Protein AF-0000000083163073 (afdb_homodimer)

InterPro domains:
  IPR000182 GNAT domain [PF00583] (53-154)
  IPR000182 GNAT domain [PS51186] (9-176)
  IPR016181 Acyl-CoA N-acyltransferase [SSF55729] (5-161)
  IPR052777 Acetyltransferase Enzymes [PTHR43305] (10-176)

Nearest PDB structures (foldseek):
  8iym-assembly1_A  TM=6.466E-01  e=4.264E-08  Helicobacter pylori 26695
  8iym-assembly2_B  TM=6.673E-01  e=1.094E-07  Helicobacter pylori 26695
  8iym-assembly3_C  TM=6.638E-01  e=2.477E-07  Helicobacter pylori 26695
  7mx2-assembly1_A  TM=8.399E-01  e=2.433E-05  Homo sapiens
  7rb3-assembly1_A  TM=6.512E-01  e=3.934E-06  Homo sapiens

Solvent-accessible surface area (backbone atoms only — not comparable to full-atom values): 19590 Å² total; per-residue (Å²): 121,82,80,76,78,66,65,72,49,45,77,43,72,54,80,45,74,68,39,50,51,46,49,46,51,52,55,49,50,49,40,34,53,69,44,36,65,70,39,54,67,57,41,56,56,48,58,73,43,61,60,56,64,24,31,77,85,69,21,36,35,37,36,25,23,33,61,89,64,73,43,77,40,31,37,31,31,31,24,66,42,84,62,80,63,64,78,63,62,65,76,78,53,58,63,43,40,27,31,48,44,71,73,43,59,36,79,91,49,56,92,70,55,50,67,58,52,47,52,55,49,51,52,51,49,41,42,73,62,41,29,40,28,42,30,38,71,44,54,69,68,44,50,70,59,50,52,51,42,44,74,73,59,35,38,82,46,74,74,90,67,90,70,91,39,70,66,56,41,30,34,35,31,76,59,113,122,83,81,77,77,66,64,71,48,47,78,43,73,53,81,44,73,68,38,49,51,48,48,46,51,51,54,50,48,49,40,34,53,69,44,34,65,69,40,53,68,58,42,55,55,49,59,74,42,61,59,55,64,23,31,76,85,69,19,37,36,39,34,27,22,33,61,90,64,72,43,77,41,31,36,31,31,30,23,66,42,81,62,79,65,64,78,64,62,64,77,78,54,59,66,40,41,28,31,48,45,71,73,43,60,38,79,92,50,56,93,70,54,51,68,58,52,48,53,53,50,52,52,51,48,41,43,73,62,42,30,41,28,40,29,36,72,45,55,70,66,44,52,71,60,50,53,51,42,44,74,74,59,35,40,82,47,76,75,89,66,91,68,91,40,72,65,57,41,30,34,36,31,74,58,111

Foldseek 3Di:
DPPPCPDPDDDDDQDDPVSVVVVVVVVVLVCLLVVNVVCPVVVVVPVVQPPVQQDPDAKNKDWDDDPVRDHTFWIKMKGFDPQPPVPVPPPVQSQEEIEIDDTDGHPVCPPVCVSLVRVVVRLVSCVVSRYFKYKYKDRPVPVVNVVSCVVVPWDWDDDPDDGPNPPITMTMDGSD/DPPPCPDPDDDDDQDDPVSVVVVVVVVVLVCLLVVNVVCPVVVVVPVVQPPVQQDPDAKNKDWDDDPVRDHTFWIKMKGFDPQPPVPPPPPVQSQGEIEIDDTDGHPVCPPVCVSLVRVVVRLVSNVVSRYFKYKYKDRPVPVVNVVSCVVVPWDWDDDPDDGPNPPITMIMDGSD

Radius of gyration: 23.48 Å; Cα contacts (8 Å, |Δi|>4): 593; chains: 2; bounding box: 51×72×55 Å

Organism: NCBI:txid41062

pLDDT: mean 85.9, std 16.79, range [36.38, 98.75]

Sequence (352 aa):
MPNNNNPPYRITPAQTPEHITAARNLFTSYTQWLGIDLTFQGFAAELQSLPGQYAAPHGELLLAYSADGGIPIGCVAARPLKTTSYAEQEHGEVGGCCEMKRLYVSPAARGTGLGKALVESIIQKARNLGYREIRLDTLPFMTSAITLYKRLGFVEISPYYETPVEGTLFLGLELTMPNNNNPPYRITPAQTPEHITAARNLFTSYTQWLGIDLTFQGFAAELQSLPGQYAAPHGELLLAYSADGGIPIGCVAARPLKTTSYAEQEHGEVGGCCEMKRLYVSPAARGTGLGKALVESIIQKARNLGYREIRLDTLPFMTSAITLYKRLGFVEISPYYETPVEGTLFLGLELT

Structure (mmCIF, N/CA/C/O backbone):
data_AF-0000000083163073-model_v1
#
loop_
_entity.id
_entity.type
_entity.pdbx_description
1 polymer 'Acyl-CoA N-acyltransferase'
#
loop_
_atom_site.group_PDB
_atom_site.id
_atom_site.type_symbol
_atom_site.label_atom_id
_atom_site.label_alt_id
_atom_site.label_comp_id
_atom_site.label_asym_id
_atom_site.label_entity_id
_atom_site.label_seq_id
_atom_site.pdbx_PDB_ins_code
_atom_site.Cartn_x
_atom_site.Cartn_y
_atom_site.Cartn_z
_atom_site.occupancy
_atom_site.B_iso_or_equiv
_atom_site.auth_seq_id
_atom_site.auth_comp_id
_atom_site.auth_asym_id
_atom_site.auth_atom_id
_atom_site.pdbx_PDB_model_num
ATOM 1 N N . MET A 1 1 ? -18.016 -38.125 15.148 1 36.38 1 MET A N 1
ATOM 2 C CA . MET A 1 1 ? -18.547 -37.531 13.93 1 36.38 1 MET A CA 1
ATOM 3 C C . MET A 1 1 ? -17.422 -36.969 13.07 1 36.38 1 MET A C 1
ATOM 5 O O . MET A 1 1 ? -16.453 -36.406 13.594 1 36.38 1 MET A O 1
ATOM 9 N N . PRO A 1 2 ? -17.078 -37.562 12 1 38.28 2 PRO A N 1
ATOM 10 C CA . PRO A 1 2 ? -15.883 -37.031 11.32 1 38.28 2 PRO A CA 1
ATOM 11 C C . PRO A 1 2 ? -15.875 -35.531 11.219 1 38.28 2 PRO A C 1
ATOM 13 O O . PRO A 1 2 ? -16.922 -34.906 11.008 1 38.28 2 PRO A O 1
ATOM 16 N N . ASN A 1 3 ? -15.398 -34.75 12.133 1 38.97 3 ASN A N 1
ATOM 17 C CA . ASN A 1 3 ? -15.289 -33.312 12.094 1 38.97 3 ASN A CA 1
ATOM 18 C C . ASN A 1 3 ? -15.047 -32.812 10.68 1 38.97 3 ASN A C 1
ATOM 20 O O . ASN A 1 3 ? -13.922 -32.844 10.18 1 38.97 3 ASN A O 1
ATOM 24 N N . ASN A 1 4 ? -15.75 -33.094 9.664 1 43.12 4 ASN A N 1
ATOM 25 C CA . ASN A 1 4 ? -15.742 -32.812 8.227 1 43.12 4 ASN A CA 1
ATOM 26 C C . ASN A 1 4 ? -15.461 -31.359 7.922 1 43.12 4 ASN A C 1
ATOM 28 O O . ASN A 1 4 ? -16.391 -30.547 7.816 1 43.12 4 ASN A O 1
ATOM 32 N N . ASN A 1 5 ? -14.625 -30.562 8.633 1 53.12 5 ASN A N 1
ATOM 33 C CA . ASN A 1 5 ? -14.352 -29.125 8.664 1 53.12 5 ASN A CA 1
ATOM 34 C C . ASN A 1 5 ? -14.023 -28.594 7.27 1 53.12 5 ASN A C 1
ATOM 36 O O . ASN A 1 5 ? -12.883 -28.688 6.816 1 53.12 5 ASN A O 1
ATOM 40 N N . ASN A 1 6 ? -14.906 -28.734 6.332 1 64.69 6 ASN A N 1
ATOM 41 C CA . ASN A 1 6 ? -14.734 -28.188 4.988 1 64.69 6 ASN A CA 1
ATOM 42 C C . ASN A 1 6 ? -14.336 -26.719 5.023 1 64.69 6 ASN A C 1
ATOM 44 O O . ASN A 1 6 ? -14.984 -25.922 5.707 1 64.69 6 ASN A O 1
ATOM 48 N N . PRO A 1 7 ? -13.305 -26.484 4.348 1 73.81 7 PRO A N 1
ATOM 49 C CA . PRO A 1 7 ? -12.93 -25.062 4.383 1 73.81 7 PRO A CA 1
ATOM 50 C C . PRO A 1 7 ? -14.016 -24.156 3.807 1 73.81 7 PRO A C 1
ATOM 52 O O . PRO A 1 7 ? -14.773 -24.578 2.926 1 73.81 7 PRO A O 1
ATOM 55 N N . PRO A 1 8 ? -14.281 -23.078 4.383 1 83.88 8 PRO A N 1
ATOM 56 C CA . PRO A 1 8 ? -15.32 -22.141 3.961 1 83.88 8 PRO A CA 1
ATOM 57 C C . PRO A 1 8 ? -15.039 -21.516 2.594 1 83.88 8 PRO A C 1
ATOM 59 O O . PRO A 1 8 ? -15.531 -20.438 2.293 1 83.88 8 PRO A O 1
ATOM 62 N N . TYR A 1 9 ? -14.188 -22.219 1.785 1 93.31 9 TYR A N 1
ATOM 63 C CA . TYR A 1 9 ? -13.891 -21.734 0.441 1 93.31 9 TYR A CA 1
ATOM 64 C C . TYR A 1 9 ? -13.539 -22.891 -0.488 1 93.31 9 TYR A C 1
ATOM 66 O O . TYR A 1 9 ? -13.266 -24 -0.031 1 93.31 9 TYR A O 1
ATOM 74 N N . ARG A 1 10 ? -13.672 -22.703 -1.794 1 94.56 10 ARG A N 1
ATOM 75 C CA . ARG A 1 10 ? -13.234 -23.609 -2.852 1 94.56 10 ARG A CA 1
ATOM 76 C C . ARG A 1 10 ? -12.258 -22.922 -3.791 1 94.56 10 ARG A C 1
ATOM 78 O O . ARG A 1 10 ? -12.5 -21.797 -4.234 1 94.56 10 ARG A O 1
ATOM 85 N N . ILE A 1 11 ? -11.148 -23.609 -4.039 1 96.81 11 ILE A N 1
ATOM 86 C CA . ILE A 1 11 ? -10.148 -23.062 -4.941 1 96.81 11 ILE A CA 1
ATOM 87 C C . ILE A 1 11 ? -10.227 -23.766 -6.293 1 96.81 11 ILE A C 1
ATOM 89 O O . ILE A 1 11 ? -10.258 -25 -6.355 1 96.81 11 ILE A O 1
ATOM 93 N N . THR A 1 12 ? -10.328 -23 -7.324 1 96.38 12 THR A N 1
ATOM 94 C CA . THR A 1 12 ? -10.469 -23.562 -8.664 1 96.38 12 THR A CA 1
ATOM 95 C C . THR A 1 12 ? -9.586 -22.812 -9.656 1 96.38 12 THR A C 1
ATOM 97 O O . THR A 1 12 ? -9.383 -21.609 -9.531 1 96.38 12 THR A O 1
ATOM 100 N N . PRO A 1 13 ? -9.055 -23.484 -10.688 1 97.44 13 PRO A N 1
ATOM 101 C CA . PRO A 1 13 ? -8.367 -22.781 -11.766 1 97.44 13 PRO A CA 1
ATOM 102 C C . PRO A 1 13 ? -9.297 -21.875 -12.562 1 97.44 13 PRO A C 1
ATOM 104 O O . PRO A 1 13 ? -10.461 -22.219 -12.781 1 97.44 13 PRO A O 1
ATOM 107 N N . ALA A 1 14 ? -8.789 -20.734 -12.969 1 97.12 14 ALA A N 1
ATOM 108 C CA . ALA A 1 14 ? -9.562 -19.859 -13.828 1 97.12 14 ALA A CA 1
ATOM 109 C C . ALA A 1 14 ? -9.562 -20.359 -15.273 1 97.12 14 ALA A C 1
ATOM 111 O O . ALA A 1 14 ? -8.555 -20.219 -15.977 1 97.12 14 ALA A O 1
ATOM 112 N N . GLN A 1 15 ? -10.68 -20.844 -15.703 1 94.31 15 GLN A N 1
ATOM 113 C CA . GLN A 1 15 ? -10.664 -21.516 -17 1 94.31 15 GLN A CA 1
ATOM 114 C C . GLN A 1 15 ? -11.805 -21.016 -17.875 1 94.31 15 GLN A C 1
ATOM 116 O O . GLN A 1 15 ? -11.836 -21.297 -19.078 1 94.31 15 GLN A O 1
ATOM 121 N N . THR A 1 16 ? -12.789 -20.375 -17.328 1 94.75 16 THR A N 1
ATOM 122 C CA . THR A 1 16 ? -13.945 -19.891 -18.078 1 94.75 16 THR A CA 1
ATOM 123 C C . THR A 1 16 ? -13.938 -18.375 -18.172 1 94.75 16 THR A C 1
ATOM 125 O O . THR A 1 16 ? -13.258 -17.703 -17.391 1 94.75 16 THR A O 1
ATOM 128 N N . PRO A 1 17 ? -14.688 -17.875 -19.156 1 92.56 17 PRO A N 1
ATOM 129 C CA . PRO A 1 17 ? -14.812 -16.406 -19.219 1 92.56 17 PRO A CA 1
ATOM 130 C C . PRO A 1 17 ? -15.328 -15.812 -17.906 1 92.56 17 PRO A C 1
ATOM 132 O O . PRO A 1 17 ? -14.922 -14.703 -17.531 1 92.56 17 PRO A O 1
ATOM 135 N N . GLU A 1 18 ? -16.188 -16.516 -17.281 1 92.81 18 GLU A N 1
ATOM 136 C CA . GLU A 1 18 ? -16.688 -16.062 -15.992 1 92.81 18 GLU A CA 1
ATOM 137 C C . GLU A 1 18 ? -15.578 -16.016 -14.945 1 92.81 18 GLU A C 1
ATOM 139 O O . GLU A 1 18 ? -15.531 -15.117 -14.109 1 92.81 18 GLU A O 1
ATOM 144 N N . HIS A 1 19 ? -14.711 -17.047 -14.977 1 95.5 19 HIS A N 1
ATOM 145 C CA . HIS A 1 19 ? -13.562 -17.062 -14.086 1 95.5 19 HIS A CA 1
ATOM 146 C C . HIS A 1 19 ? -12.648 -15.875 -14.344 1 95.5 19 HIS A C 1
ATOM 148 O O . HIS A 1 19 ? -12.156 -15.242 -13.398 1 95.5 19 HIS A O 1
ATOM 154 N N . ILE A 1 20 ? -12.477 -15.578 -15.594 1 95.81 20 ILE A N 1
ATOM 155 C CA . ILE A 1 20 ? -11.578 -14.492 -15.969 1 95.81 20 ILE A CA 1
ATOM 156 C C . ILE A 1 20 ? -12.172 -13.156 -15.523 1 95.81 20 ILE A C 1
ATOM 158 O O . ILE A 1 20 ? -11.453 -12.281 -15.039 1 95.81 20 ILE A O 1
ATOM 162 N N . THR A 1 21 ? -13.438 -13.016 -15.625 1 92.75 21 THR A N 1
ATOM 163 C CA . THR A 1 21 ? -14.109 -11.82 -15.133 1 92.75 21 THR A CA 1
ATOM 164 C C . THR A 1 21 ? -13.953 -11.695 -13.617 1 92.75 21 THR A C 1
ATOM 166 O O . THR A 1 21 ? -13.664 -10.617 -13.102 1 92.75 21 THR A O 1
ATOM 169 N N . ALA A 1 22 ? -14.094 -12.773 -12.898 1 94.88 22 ALA A N 1
ATOM 170 C CA . ALA A 1 22 ? -13.898 -12.789 -11.445 1 94.88 22 ALA A CA 1
ATOM 171 C C . ALA A 1 22 ? -12.477 -12.391 -11.078 1 94.88 22 ALA A C 1
ATOM 173 O O . ALA A 1 22 ? -12.266 -11.625 -10.133 1 94.88 22 ALA A O 1
ATOM 174 N N . ALA A 1 23 ? -11.562 -12.906 -11.828 1 96.56 23 ALA A N 1
ATOM 175 C CA . ALA A 1 23 ? -10.164 -12.562 -11.594 1 96.56 23 ALA A CA 1
ATOM 176 C C . ALA A 1 23 ? -9.93 -11.07 -11.797 1 96.56 23 ALA A C 1
ATOM 178 O O . ALA A 1 23 ? -9.266 -10.422 -10.984 1 96.56 23 ALA A O 1
ATOM 179 N N . ARG A 1 24 ? -10.461 -10.539 -12.859 1 92.38 24 ARG A N 1
ATOM 180 C CA . ARG A 1 24 ? -10.336 -9.109 -13.141 1 92.38 24 ARG A CA 1
ATOM 181 C C . ARG A 1 24 ? -10.891 -8.273 -12 1 92.38 24 ARG A C 1
ATOM 183 O O . ARG A 1 24 ? -10.281 -7.281 -11.586 1 92.38 24 ARG A O 1
ATOM 190 N N . ASN A 1 25 ? -11.992 -8.688 -11.484 1 91.12 25 ASN A N 1
ATOM 191 C CA . ASN A 1 25 ? -12.617 -7.98 -10.367 1 91.12 25 ASN A CA 1
ATOM 192 C C . ASN A 1 25 ? -11.766 -8.062 -9.109 1 91.12 25 ASN A C 1
ATOM 194 O O . ASN A 1 25 ? -11.617 -7.07 -8.383 1 91.12 25 ASN A O 1
ATOM 198 N N . LEU A 1 26 ? -11.211 -9.164 -8.828 1 94 26 LEU A N 1
ATOM 199 C CA . LEU A 1 26 ? -10.367 -9.344 -7.652 1 94 26 LEU A CA 1
ATOM 200 C C . LEU A 1 26 ? -9.078 -8.547 -7.785 1 94 26 LEU A C 1
ATOM 202 O O . LEU A 1 26 ? -8.625 -7.926 -6.82 1 94 26 LEU A O 1
ATOM 206 N N . PHE A 1 27 ? -8.5 -8.57 -9.055 1 91.38 27 PHE A N 1
ATOM 207 C CA . PHE A 1 27 ? -7.309 -7.762 -9.297 1 91.38 27 PHE A CA 1
ATOM 208 C C . PHE A 1 27 ? -7.602 -6.285 -9.07 1 91.38 27 PHE A C 1
ATOM 210 O O . PHE A 1 27 ? -6.816 -5.582 -8.438 1 91.38 27 PHE A O 1
ATOM 217 N N . THR A 1 28 ? -8.719 -5.879 -9.531 1 85.62 28 THR A N 1
ATOM 218 C CA . THR A 1 28 ? -9.141 -4.492 -9.367 1 85.62 28 THR A CA 1
ATOM 219 C C . THR A 1 28 ? -9.352 -4.16 -7.895 1 85.62 28 THR A C 1
ATOM 221 O O . THR A 1 28 ? -8.93 -3.102 -7.422 1 85.62 28 THR A O 1
ATOM 224 N N . SER A 1 29 ? -9.977 -5.07 -7.156 1 86.81 29 SER A N 1
ATOM 225 C CA . SER A 1 29 ? -10.18 -4.887 -5.723 1 86.81 29 SER A CA 1
ATOM 226 C C . SER A 1 29 ? -8.859 -4.75 -4.984 1 86.81 29 SER A C 1
ATOM 228 O O . SER A 1 29 ? -8.742 -3.971 -4.035 1 86.81 29 SER A O 1
ATOM 230 N N . TYR A 1 30 ? -7.879 -5.492 -5.398 1 86.5 30 TYR A N 1
ATOM 231 C CA . TYR A 1 30 ? -6.543 -5.426 -4.82 1 86.5 30 TYR A CA 1
ATOM 232 C C . TYR A 1 30 ? -5.961 -4.023 -4.961 1 86.5 30 TYR A C 1
ATOM 234 O O . TYR A 1 30 ? -5.453 -3.455 -3.99 1 86.5 30 TYR A O 1
ATOM 242 N N . THR A 1 31 ? -6.031 -3.475 -6.152 1 81.81 31 THR A N 1
ATOM 243 C CA . THR A 1 31 ? -5.453 -2.158 -6.402 1 81.81 31 THR A CA 1
ATOM 244 C C . THR A 1 31 ? -6.219 -1.08 -5.641 1 81.81 31 THR A C 1
ATOM 246 O O . THR A 1 31 ? -5.629 -0.103 -5.176 1 81.81 31 THR A O 1
ATOM 249 N N . GLN A 1 32 ? -7.512 -1.26 -5.539 1 79.44 32 GLN A N 1
ATOM 250 C CA . GLN A 1 32 ? -8.312 -0.334 -4.742 1 79.44 32 GLN A CA 1
ATOM 251 C C . GLN A 1 32 ? -7.922 -0.396 -3.27 1 79.44 32 GLN A C 1
ATOM 253 O O . GLN A 1 32 ? -7.82 0.637 -2.605 1 79.44 32 GLN A O 1
ATOM 258 N N . TRP A 1 33 ? -7.758 -1.568 -2.85 1 80.12 33 TRP A N 1
ATOM 259 C CA . TRP A 1 33 ? -7.332 -1.777 -1.469 1 80.12 33 TRP A CA 1
ATOM 260 C C . TRP A 1 33 ? -5.988 -1.108 -1.206 1 80.12 33 TRP A C 1
ATOM 262 O O . TRP A 1 33 ? -5.77 -0.537 -0.134 1 80.12 33 TRP A O 1
ATOM 272 N N . LEU A 1 34 ? -5.172 -1.105 -2.18 1 78 34 LEU A N 1
ATOM 273 C CA . LEU A 1 34 ? -3.871 -0.454 -2.086 1 78 34 LEU A CA 1
ATOM 274 C C . LEU A 1 34 ? -4.008 1.059 -2.227 1 78 34 LEU A C 1
ATOM 276 O O . LEU A 1 34 ? -3.053 1.799 -1.983 1 78 34 LEU A O 1
ATOM 280 N N . GLY A 1 35 ? -5.219 1.48 -2.594 1 73 35 GLY A N 1
ATOM 281 C CA . GLY A 1 35 ? -5.449 2.906 -2.762 1 73 35 GLY A CA 1
ATOM 282 C C . GLY A 1 35 ? -4.879 3.453 -4.059 1 73 35 GLY A C 1
ATOM 283 O O . GLY A 1 35 ? -4.719 4.664 -4.211 1 73 35 GLY A O 1
ATOM 284 N N . ILE A 1 36 ? -4.43 2.633 -5 1 66.81 36 ILE A N 1
ATOM 285 C CA . ILE A 1 36 ? -3.711 3.012 -6.211 1 66.81 36 ILE A CA 1
ATOM 286 C C . ILE A 1 36 ? -4.602 3.895 -7.086 1 66.81 36 ILE A C 1
ATOM 288 O O . ILE A 1 36 ? -4.152 4.922 -7.602 1 66.81 36 ILE A O 1
ATOM 292 N N . ASP A 1 37 ? -5.82 3.529 -7.48 1 59.75 37 ASP A N 1
ATOM 293 C CA . ASP A 1 37 ? -6.676 4.281 -8.391 1 59.75 37 ASP A CA 1
ATOM 294 C C . ASP A 1 37 ? -6.867 5.715 -7.91 1 59.75 37 ASP A C 1
ATOM 296 O O . ASP A 1 37 ? -6.707 6.664 -8.68 1 59.75 37 ASP A O 1
ATOM 300 N N . LEU A 1 38 ? -7.395 5.824 -6.828 1 54.97 38 LEU A N 1
ATOM 301 C CA . LEU A 1 38 ? -7.676 7.137 -6.254 1 54.97 38 LEU A CA 1
ATOM 302 C C . LEU A 1 38 ? -6.426 8.008 -6.266 1 54.97 38 LEU A C 1
ATOM 304 O O . LEU A 1 38 ? -6.504 9.211 -6.555 1 54.97 38 LEU A O 1
ATOM 308 N N . THR A 1 39 ? -5.367 7.32 -6.184 1 55.75 39 THR A N 1
ATOM 309 C CA . THR A 1 39 ? -4.16 8.109 -5.973 1 55.75 39 THR A CA 1
ATOM 310 C C . THR A 1 39 ? -3.639 8.664 -7.293 1 55.75 39 THR A C 1
ATOM 312 O O . THR A 1 39 ? -3.137 9.789 -7.348 1 55.75 39 THR A O 1
ATOM 315 N N . PHE A 1 40 ? -3.893 7.988 -8.383 1 60.19 40 PHE A N 1
ATOM 316 C CA . PHE A 1 40 ? -3.207 8.391 -9.609 1 60.19 40 PHE A CA 1
ATO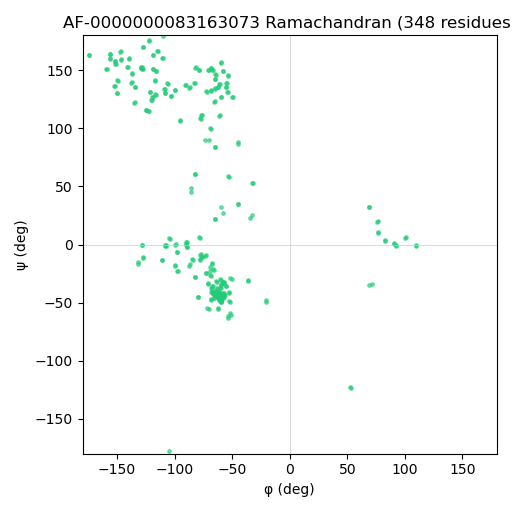M 317 C C . PHE A 1 40 ? -3.729 9.734 -10.102 1 60.19 40 PHE A C 1
ATOM 319 O O . PHE A 1 40 ? -2.951 10.664 -10.336 1 60.19 40 PHE A O 1
ATOM 326 N N . GLN A 1 41 ? -5.047 9.898 -10.336 1 59.25 41 GLN A N 1
ATOM 327 C CA . GLN A 1 41 ? -5.551 11.164 -10.859 1 59.25 41 GLN A CA 1
ATOM 328 C C . GLN A 1 41 ? -5.414 12.273 -9.82 1 59.25 41 GLN A C 1
ATOM 330 O O . GLN A 1 41 ? -4.922 13.359 -10.125 1 59.25 41 GLN A O 1
ATOM 335 N N . GLY A 1 42 ? -5.797 12.07 -8.648 1 73.38 42 GLY A N 1
ATOM 336 C CA . GLY A 1 42 ? -5.75 13.078 -7.598 1 73.38 42 GLY A CA 1
ATOM 337 C C . GLY A 1 42 ? -4.336 13.422 -7.168 1 73.38 42 GLY A C 1
ATOM 338 O O . GLY A 1 42 ? -4.02 14.594 -6.941 1 73.38 42 GLY A O 1
ATOM 339 N N . PHE A 1 43 ? -3.545 12.516 -7.352 1 78.94 43 PHE A N 1
ATOM 340 C CA . PHE A 1 43 ? -2.184 12.695 -6.867 1 78.94 43 PHE A CA 1
ATOM 341 C C . PHE A 1 43 ? -1.375 13.555 -7.828 1 78.94 43 PHE A C 1
ATOM 343 O O . PHE A 1 43 ? -0.628 14.438 -7.402 1 78.94 43 PHE A O 1
ATOM 350 N N . ALA A 1 44 ? -1.485 13.273 -9.125 1 76.94 44 ALA A N 1
ATOM 351 C CA . ALA A 1 44 ? -0.759 14.07 -10.117 1 76.94 44 ALA A CA 1
ATOM 352 C C . ALA A 1 44 ? -1.138 15.539 -10.023 1 76.94 44 ALA A C 1
ATOM 354 O O . ALA A 1 44 ? -0.27 16.422 -10.078 1 76.94 44 ALA A O 1
ATOM 355 N N . ALA A 1 45 ? -2.408 15.773 -9.898 1 83.5 45 ALA A N 1
ATOM 356 C CA . ALA A 1 45 ? -2.879 17.156 -9.766 1 83.5 45 ALA A CA 1
ATOM 357 C C . ALA A 1 45 ? -2.342 17.797 -8.484 1 83.5 45 ALA A C 1
ATOM 359 O O . ALA A 1 45 ? -1.976 18.969 -8.484 1 83.5 45 ALA A O 1
ATOM 360 N N . GLU A 1 46 ? -2.322 17.062 -7.422 1 87.81 46 GLU A N 1
ATOM 361 C CA . GLU A 1 46 ? -1.801 17.547 -6.152 1 87.81 46 GLU A CA 1
ATOM 362 C C . GLU A 1 46 ? -0.331 17.938 -6.273 1 87.81 46 GLU A C 1
ATOM 364 O O . GLU A 1 46 ? 0.07 19.016 -5.824 1 87.81 46 GLU A O 1
ATOM 369 N N . LEU A 1 47 ? 0.46 17.141 -6.93 1 88 47 LEU A N 1
ATOM 370 C CA . LEU A 1 47 ? 1.886 17.422 -7.082 1 88 47 LEU A CA 1
ATOM 371 C C . LEU A 1 47 ? 2.117 18.703 -7.859 1 88 47 LEU A C 1
ATOM 373 O O . LEU A 1 47 ? 3.006 19.484 -7.52 1 88 47 LEU A O 1
ATOM 377 N N . GLN A 1 48 ? 1.303 18.891 -8.812 1 86.31 48 GLN A N 1
ATOM 378 C CA . GLN A 1 48 ? 1.473 20.047 -9.688 1 86.31 48 GLN A CA 1
ATOM 379 C C . GLN A 1 48 ? 1.077 21.328 -8.977 1 86.31 48 GLN A C 1
ATOM 381 O O . GLN A 1 48 ? 1.562 22.406 -9.32 1 86.31 48 GLN A O 1
ATOM 386 N N . SER A 1 49 ? 0.246 21.188 -8 1 91.5 49 SER A N 1
ATOM 387 C CA . SER A 1 49 ? -0.324 22.391 -7.387 1 91.5 49 SER A CA 1
ATOM 388 C C . SER A 1 49 ? 0.319 22.672 -6.035 1 91.5 49 SER A C 1
ATOM 390 O O . SER A 1 49 ? -0.084 23.609 -5.34 1 91.5 49 SER A O 1
ATOM 392 N N . LEU A 1 50 ? 1.291 21.953 -5.648 1 94.25 50 LEU A N 1
ATOM 393 C CA . LEU A 1 50 ? 1.917 22.188 -4.348 1 94.25 50 LEU A CA 1
ATOM 394 C C . LEU A 1 50 ? 2.385 23.625 -4.211 1 94.25 50 LEU A C 1
ATOM 396 O O . LEU A 1 50 ? 2.926 24.203 -5.156 1 94.25 50 LEU A O 1
ATOM 400 N N . PRO A 1 51 ? 2.188 24.25 -3.035 1 94.5 51 PRO A N 1
ATOM 401 C CA . PRO A 1 51 ? 1.717 23.594 -1.812 1 94.5 51 PRO A CA 1
ATOM 402 C C . PRO A 1 51 ? 0.195 23.5 -1.744 1 94.5 51 PRO A C 1
ATOM 404 O O . PRO A 1 51 ? -0.343 22.797 -0.88 1 94.5 51 PRO A O 1
ATOM 407 N N . GLY A 1 52 ? -0.453 24.297 -2.711 1 93.38 52 GLY A N 1
ATOM 408 C CA . GLY A 1 52 ? -1.899 24.188 -2.811 1 93.38 52 GLY A CA 1
ATOM 409 C C . GLY A 1 52 ? -2.605 24.375 -1.48 1 93.38 52 GLY A C 1
ATOM 410 O O . GLY A 1 52 ? -2.377 25.375 -0.783 1 93.38 52 GLY A O 1
ATOM 411 N N . GLN A 1 53 ? -3.404 23.344 -1.088 1 92.38 53 GLN A N 1
ATOM 412 C CA . GLN A 1 53 ? -4.207 23.438 0.127 1 92.38 53 GLN A CA 1
ATOM 413 C C . GLN A 1 53 ? -3.334 23.328 1.373 1 92.38 53 GLN A C 1
ATOM 415 O O . GLN A 1 53 ? -3.799 23.562 2.488 1 92.38 53 GLN A O 1
ATOM 420 N N . TYR A 1 54 ? -2.111 22.984 1.147 1 96.5 54 TYR A N 1
ATOM 421 C CA . TYR A 1 54 ? -1.215 22.844 2.289 1 96.5 54 TYR A CA 1
ATOM 422 C C . TYR A 1 54 ? -0.523 24.156 2.607 1 96.5 54 TYR A C 1
ATOM 424 O O . TYR A 1 54 ? 0.301 24.234 3.523 1 96.5 54 TYR A O 1
ATOM 432 N N . ALA A 1 55 ? -0.839 25.125 1.91 1 93.94 55 ALA A N 1
ATOM 433 C CA . ALA A 1 55 ? -0.18 26.422 2.053 1 93.94 55 ALA A CA 1
ATOM 434 C C . ALA A 1 55 ? -0.784 27.219 3.205 1 93.94 55 ALA A C 1
ATOM 436 O O . ALA A 1 55 ? -1.957 27.047 3.543 1 93.94 55 ALA A O 1
ATOM 437 N N . ALA A 1 56 ? 0.054 28.094 3.799 1 91.25 56 ALA A N 1
ATOM 438 C CA . ALA A 1 56 ? -0.451 29.125 4.711 1 91.25 56 ALA A CA 1
ATOM 439 C C . ALA A 1 56 ? -1.47 30.016 4.016 1 91.25 56 ALA A C 1
ATOM 441 O O . ALA A 1 56 ? -1.407 30.219 2.799 1 91.25 56 ALA A O 1
ATOM 442 N N . PRO A 1 57 ? -2.396 30.5 4.824 1 93.38 57 PRO A N 1
ATOM 443 C CA . PRO A 1 57 ? -2.492 30.516 6.285 1 93.38 57 PRO A CA 1
ATOM 444 C C . PRO A 1 57 ? -3.381 29.406 6.836 1 93.38 57 PRO A C 1
ATOM 446 O O . PRO A 1 57 ? -3.555 29.297 8.055 1 93.38 57 PRO A O 1
ATOM 449 N N . HIS A 1 58 ? -3.92 28.594 6.012 1 93.12 58 HIS A N 1
ATOM 450 C CA . HIS A 1 58 ? -4.898 27.641 6.52 1 93.12 58 HIS A CA 1
ATOM 451 C C . HIS A 1 58 ? -4.359 26.203 6.469 1 93.12 58 HIS A C 1
ATOM 453 O O . HIS A 1 58 ? -4.957 25.297 7.035 1 93.12 58 HIS A O 1
ATOM 459 N N . GLY A 1 59 ? -3.279 26.062 5.746 1 96.25 59 GLY A N 1
ATOM 460 C CA . GLY A 1 59 ? -2.615 24.781 5.664 1 96.25 59 GLY A CA 1
ATOM 461 C C . GLY A 1 59 ? -1.165 24.812 6.113 1 96.25 59 GLY A C 1
ATOM 462 O O . GLY A 1 59 ? -0.666 25.875 6.512 1 96.25 59 GLY A O 1
ATOM 463 N N . GLU A 1 60 ? -0.582 23.672 6.141 1 97.75 60 GLU A N 1
ATOM 464 C CA . GLU A 1 60 ? 0.824 23.547 6.512 1 97.75 60 GLU A CA 1
ATOM 465 C C . GLU A 1 60 ? 1.465 22.328 5.855 1 97.75 60 GLU A C 1
ATOM 467 O O . GLU A 1 60 ? 0.836 21.281 5.746 1 97.75 60 GLU A O 1
ATOM 472 N N . LEU A 1 61 ? 2.621 22.562 5.375 1 98.62 61 LEU A N 1
ATOM 473 C CA . LEU A 1 61 ? 3.477 21.5 4.871 1 98.62 61 LEU A CA 1
ATOM 474 C C . LEU A 1 61 ? 4.836 21.516 5.562 1 98.62 61 LEU A C 1
ATOM 476 O O . LEU A 1 61 ? 5.578 22.5 5.453 1 98.62 61 LEU A O 1
ATOM 480 N N . LEU A 1 62 ? 5.117 20.422 6.305 1 98.69 62 LEU A N 1
ATOM 481 C CA . LEU A 1 62 ? 6.375 20.328 7.035 1 98.69 62 LEU A CA 1
ATOM 482 C C . LEU A 1 62 ? 7.316 19.328 6.359 1 98.69 62 LEU A C 1
ATOM 484 O O . LEU A 1 62 ? 6.883 18.281 5.895 1 98.69 62 LEU A O 1
ATOM 488 N N . LEU A 1 63 ? 8.531 19.719 6.32 1 98.31 63 LEU A N 1
ATOM 489 C CA . LEU A 1 63 ? 9.602 18.875 5.793 1 98.31 63 LEU A CA 1
ATOM 490 C C . LEU A 1 63 ? 10.617 18.547 6.883 1 98.31 63 LEU A C 1
ATOM 492 O O . LEU A 1 63 ? 10.922 19.375 7.734 1 98.31 63 LEU A O 1
ATOM 496 N N . ALA A 1 64 ? 11.086 17.359 6.863 1 97.94 64 ALA A N 1
ATOM 497 C CA . ALA A 1 64 ? 12.211 16.969 7.715 1 97.94 64 ALA A CA 1
ATOM 498 C C . ALA A 1 64 ? 13.477 16.75 6.887 1 97.94 64 ALA A C 1
ATOM 500 O O . ALA A 1 64 ? 13.438 16.109 5.836 1 97.94 64 ALA A O 1
ATOM 501 N N . TYR A 1 65 ? 14.523 17.297 7.363 1 96.38 65 TYR A N 1
ATOM 502 C CA . TYR A 1 65 ? 15.828 17.125 6.746 1 96.38 65 TYR A CA 1
ATOM 503 C C . TYR A 1 65 ? 16.781 16.391 7.688 1 96.38 65 TYR A C 1
ATOM 505 O O . TYR A 1 65 ? 16.688 16.516 8.906 1 96.38 65 TYR A O 1
ATOM 513 N N . SER A 1 66 ? 17.703 15.633 7.039 1 93 66 SER A N 1
ATOM 514 C CA . SER A 1 66 ? 18.75 14.992 7.832 1 93 66 SER A CA 1
ATOM 515 C C . SER A 1 66 ? 19.578 16.031 8.594 1 93 66 SER A C 1
ATOM 517 O O . SER A 1 66 ? 19.578 17.219 8.242 1 93 66 SER A O 1
ATOM 519 N N . ALA A 1 67 ? 20.203 15.594 9.672 1 85.31 67 ALA A N 1
ATOM 520 C CA . ALA A 1 67 ? 20.906 16.484 10.578 1 85.31 67 ALA A CA 1
ATOM 521 C C . ALA A 1 67 ? 22 17.266 9.836 1 85.31 67 ALA A C 1
ATOM 523 O O . ALA A 1 67 ? 22.266 18.422 10.156 1 85.31 67 ALA A O 1
ATOM 524 N N . ASP A 1 68 ? 22.531 16.578 8.852 1 81 68 ASP A N 1
ATOM 525 C CA . ASP A 1 68 ? 23.562 17.297 8.109 1 81 68 ASP A CA 1
ATOM 526 C C . ASP A 1 68 ? 22.953 18.281 7.121 1 81 68 ASP A C 1
ATOM 528 O O . ASP A 1 68 ? 23.672 19 6.434 1 81 68 ASP A O 1
ATOM 532 N N . GLY A 1 69 ? 21.641 18.484 7.125 1 70.38 69 GLY A N 1
ATOM 533 C CA . GLY A 1 69 ? 20.828 19.547 6.539 1 70.38 69 GLY A CA 1
ATOM 534 C C . GLY A 1 69 ? 20.672 19.406 5.035 1 70.38 69 GLY A C 1
ATOM 535 O O . GLY A 1 69 ? 20.078 20.281 4.391 1 70.38 69 GLY A O 1
ATOM 536 N N . GLY A 1 70 ? 20.859 18.375 4.484 1 80.56 70 GLY A N 1
ATOM 537 C CA . GLY A 1 70 ? 20.859 18.469 3.031 1 80.56 70 GLY A CA 1
ATOM 538 C C . GLY A 1 70 ? 19.922 17.484 2.373 1 80.56 70 GLY A C 1
ATOM 539 O O . GLY A 1 70 ? 19.516 17.672 1.224 1 80.56 70 GLY A O 1
ATOM 540 N N . ILE A 1 71 ? 19.469 16.641 3.074 1 90.38 71 ILE A N 1
ATOM 541 C CA . ILE A 1 71 ? 18.688 15.617 2.391 1 90.38 71 ILE A CA 1
ATOM 542 C C . ILE A 1 71 ? 17.281 15.555 2.984 1 90.38 71 ILE A C 1
ATOM 544 O O . ILE A 1 71 ? 17.109 15.328 4.184 1 90.38 71 ILE A O 1
ATOM 548 N N . PRO A 1 72 ? 16.219 15.898 2.182 1 96.06 72 PRO A N 1
ATOM 549 C CA . PRO A 1 72 ? 14.859 15.695 2.68 1 96.06 72 PRO A CA 1
ATOM 550 C C . PRO A 1 72 ? 14.562 14.227 3.01 1 96.06 72 PRO A C 1
ATOM 552 O O . PRO A 1 72 ? 14.797 13.352 2.178 1 96.06 72 PRO A O 1
ATOM 555 N N . ILE A 1 73 ? 14.078 13.977 4.25 1 96.5 73 ILE A N 1
ATOM 556 C CA . ILE A 1 73 ? 13.938 12.586 4.664 1 96.5 73 ILE A CA 1
ATOM 557 C C . ILE A 1 73 ? 12.523 12.336 5.18 1 96.5 73 ILE A C 1
ATOM 559 O O . ILE A 1 73 ? 12.188 11.219 5.57 1 96.5 73 ILE A O 1
ATOM 563 N N . GLY A 1 74 ? 11.672 13.336 5.195 1 97.88 74 GLY A N 1
ATOM 564 C CA . GLY A 1 74 ? 10.305 13.125 5.641 1 97.88 74 GLY A CA 1
ATOM 565 C C . GLY A 1 74 ? 9.422 14.344 5.465 1 97.88 74 GLY A C 1
ATOM 566 O O . GLY A 1 74 ? 9.922 15.438 5.184 1 97.88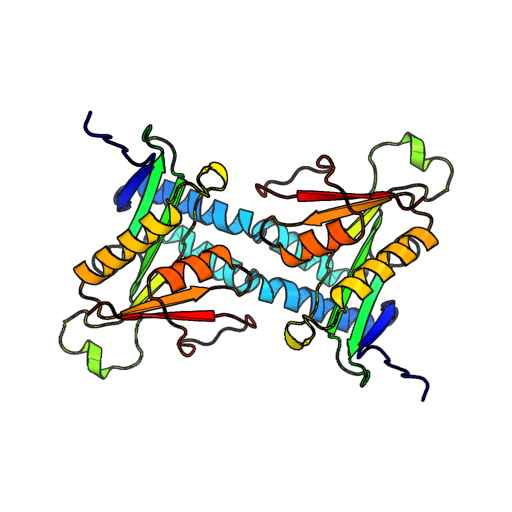 74 GLY A O 1
ATOM 567 N N . CYS A 1 75 ? 8.117 14.117 5.527 1 98.62 75 CYS A N 1
ATOM 568 C CA . CYS A 1 75 ? 7.156 15.211 5.391 1 98.62 75 CYS A CA 1
ATOM 569 C C . CYS A 1 75 ? 5.832 14.859 6.055 1 98.62 75 CYS A C 1
ATOM 571 O O . CYS A 1 75 ? 5.598 13.703 6.414 1 98.62 75 CYS A O 1
ATOM 573 N N . VAL A 1 76 ? 5.051 15.797 6.285 1 98.69 76 VAL A N 1
ATOM 574 C CA . VAL A 1 76 ? 3.656 15.719 6.707 1 98.69 76 VAL A CA 1
ATOM 575 C C . VAL A 1 76 ? 2.938 17.016 6.379 1 98.69 76 VAL A C 1
ATOM 577 O O . VAL A 1 76 ? 3.568 18.078 6.289 1 98.69 76 VAL A O 1
ATOM 580 N N . ALA A 1 77 ? 1.647 16.922 6.137 1 98.25 77 ALA A N 1
ATOM 581 C CA . ALA A 1 77 ? 0.912 18.125 5.762 1 98.25 77 ALA A CA 1
ATOM 582 C C . ALA A 1 77 ? -0.455 18.172 6.438 1 98.25 77 ALA A C 1
ATOM 584 O O . ALA A 1 77 ? -0.926 17.156 6.961 1 98.25 77 ALA A O 1
ATOM 585 N N . ALA A 1 78 ? -1.023 19.312 6.516 1 97.69 78 ALA A N 1
ATOM 586 C CA . ALA A 1 78 ? -2.393 19.547 6.969 1 97.69 78 ALA A CA 1
ATOM 587 C C . ALA A 1 78 ? -3.119 20.516 6.039 1 97.69 78 ALA A C 1
ATOM 589 O O . ALA A 1 78 ? -2.535 21.484 5.57 1 97.69 78 ALA A O 1
ATOM 590 N N . ARG A 1 79 ? -4.34 20.172 5.727 1 96.12 79 ARG A N 1
ATOM 591 C CA . ARG A 1 79 ? -5.191 21.031 4.918 1 96.12 79 ARG A CA 1
ATOM 592 C C . ARG A 1 79 ? -6.547 21.234 5.582 1 96.12 79 ARG A C 1
ATOM 594 O O . ARG A 1 79 ? -6.984 20.422 6.387 1 96.12 79 ARG A O 1
ATOM 601 N N . PRO A 1 80 ? -7.203 22.391 5.312 1 94.62 80 PRO A N 1
ATOM 602 C CA . PRO A 1 80 ? -8.539 22.594 5.875 1 94.62 80 PRO A CA 1
ATOM 603 C C . PRO A 1 80 ? -9.555 21.562 5.375 1 94.62 80 PRO A C 1
ATOM 605 O O . PRO A 1 80 ? -9.5 21.156 4.211 1 94.62 80 PRO A O 1
ATOM 608 N N . LEU A 1 81 ? -10.32 21.078 6.293 1 90.88 81 LEU A N 1
ATOM 609 C CA . LEU A 1 81 ? -11.453 20.234 5.93 1 90.88 81 LEU A CA 1
ATOM 610 C C . LEU A 1 81 ? -12.734 21.047 5.832 1 90.88 81 LEU A C 1
ATOM 612 O O . LEU A 1 81 ? -13.078 21.781 6.762 1 90.88 81 LEU A O 1
ATOM 616 N N . LYS A 1 82 ? -13.203 21.281 4.59 1 71.44 82 LYS A N 1
ATOM 617 C CA . LY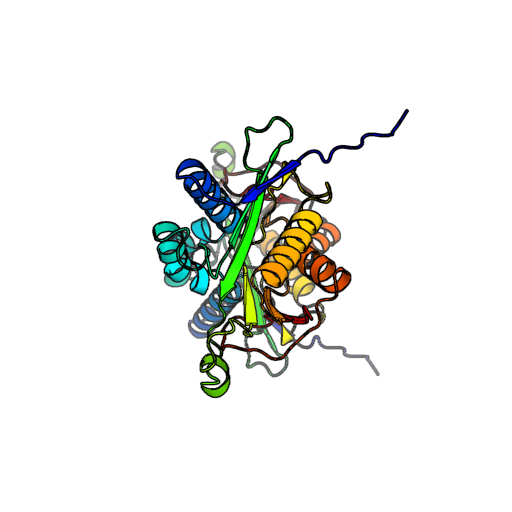S A 1 82 ? -14.438 22.062 4.418 1 71.44 82 LYS A CA 1
ATOM 618 C C . LYS A 1 82 ? -15.633 21.312 5.012 1 71.44 82 LYS A C 1
ATOM 620 O O . LYS A 1 82 ? -15.828 20.125 4.746 1 71.44 82 LYS A O 1
ATOM 625 N N . THR A 1 83 ? -15.812 21.453 6.258 1 56.69 83 THR A N 1
ATOM 626 C CA . THR A 1 83 ? -17 20.844 6.844 1 56.69 83 THR A CA 1
ATOM 627 C C . THR A 1 83 ? -18.266 21.422 6.223 1 56.69 83 THR A C 1
ATOM 629 O O . THR A 1 83 ? -18.281 22.578 5.805 1 56.69 83 THR A O 1
ATOM 632 N N . THR A 1 84 ? -19 20.578 5.441 1 45.81 84 THR A N 1
ATOM 633 C CA . THR A 1 84 ? -20.312 20.984 4.945 1 45.81 84 THR A CA 1
ATOM 634 C C . THR A 1 84 ? -21.047 21.828 5.98 1 45.81 84 THR A C 1
ATOM 636 O O . THR A 1 84 ? -22.125 22.344 5.715 1 45.81 84 THR A O 1
ATOM 639 N N . SER A 1 85 ? -20.844 21.625 7.191 1 41.5 85 SER A N 1
ATOM 640 C CA . SER A 1 85 ? -21.844 22.328 7.992 1 41.5 85 SER A CA 1
ATOM 641 C C . SER A 1 85 ? -21.578 23.828 7.996 1 41.5 85 SER A C 1
ATOM 643 O O . SER A 1 85 ? -20.484 24.281 8.352 1 41.5 85 SER A O 1
ATOM 645 N N . TYR A 1 86 ? -22.156 24.547 7.039 1 38.22 86 TYR A N 1
ATOM 646 C CA . TYR A 1 86 ? -22.344 25.984 6.809 1 38.22 86 TYR A CA 1
ATOM 647 C C . TYR A 1 86 ? -22.203 26.766 8.109 1 38.22 86 TYR A C 1
ATOM 649 O O . TYR A 1 86 ? -21.75 27.906 8.102 1 38.22 86 TYR A O 1
ATOM 657 N N . ALA A 1 87 ? -22.922 26.281 9.125 1 40.16 87 ALA A N 1
ATOM 658 C CA . ALA A 1 87 ? -23.156 27.156 10.266 1 40.16 87 ALA A CA 1
ATOM 659 C C . ALA A 1 87 ? -21.844 27.641 10.875 1 40.16 87 ALA A C 1
ATOM 661 O O . ALA A 1 87 ? -21.781 28.75 11.398 1 40.16 87 ALA A O 1
ATOM 662 N N . GLU A 1 88 ? -20.828 26.781 10.805 1 42.31 88 GLU A N 1
ATOM 663 C CA . GLU A 1 88 ? -19.672 27.141 11.609 1 42.31 88 GLU A CA 1
ATOM 664 C C . GLU A 1 88 ? -18.719 28.062 10.836 1 42.31 88 GLU A C 1
ATOM 666 O O . GLU A 1 88 ? -17.75 28.578 11.398 1 42.31 88 GLU A O 1
ATOM 671 N N . GLN A 1 89 ? -18.828 28.109 9.531 1 42.59 89 GLN A N 1
ATOM 672 C CA . GLN A 1 89 ? -17.938 29 8.797 1 42.59 89 GLN A CA 1
ATOM 673 C C . GLN A 1 89 ? -18.266 30.469 9.062 1 42.59 89 GLN A C 1
ATOM 675 O O . GLN A 1 89 ? -17.562 31.375 8.602 1 42.59 89 GLN A O 1
ATOM 680 N N . GLU A 1 90 ? -19.422 30.672 9.445 1 39.88 90 GLU A N 1
ATOM 681 C CA . GLU A 1 90 ? -19.812 32.094 9.422 1 39.88 90 GLU A CA 1
ATOM 682 C C . GLU A 1 90 ? -18.797 32.938 10.164 1 39.88 90 GLU A C 1
ATOM 684 O O . GLU A 1 90 ? -18.766 34.156 9.984 1 39.88 90 GLU A O 1
ATOM 689 N N . HIS A 1 91 ? -18.547 32.656 11.5 1 39.88 91 HIS A N 1
ATOM 690 C CA . HIS A 1 91 ? -18 33.781 12.258 1 39.88 91 HIS A CA 1
ATOM 691 C C . HIS A 1 91 ? -16.484 33.844 12.117 1 39.88 91 HIS A C 1
ATOM 693 O O . HIS A 1 91 ? -15.781 34.281 13.039 1 39.88 91 HIS A O 1
ATOM 699 N N . GLY A 1 92 ? -15.758 33.719 10.969 1 42.47 92 GLY A N 1
ATOM 700 C CA . GLY A 1 92 ? -14.367 34.062 10.711 1 42.47 92 GLY A CA 1
ATOM 701 C C . GLY A 1 92 ? -13.391 33.125 11.391 1 42.47 92 GLY A C 1
ATOM 702 O O . GLY A 1 92 ? -12.172 33.312 11.297 1 42.47 92 GLY A O 1
ATOM 703 N N . GLU A 1 93 ? -13.625 32.562 12.578 1 46.38 93 GLU A N 1
ATOM 704 C CA . GLU A 1 93 ? -12.711 31.734 13.352 1 46.38 93 GLU A CA 1
ATOM 705 C C . GLU A 1 93 ? -12.484 30.391 12.672 1 46.38 93 GLU A C 1
ATOM 707 O O . GLU A 1 93 ? -13.422 29.766 12.172 1 46.38 93 GLU A O 1
ATOM 712 N N . VAL A 1 94 ? -11.43 30.188 11.984 1 51.16 94 VAL A N 1
ATOM 713 C CA . VAL A 1 94 ? -11.016 28.891 11.469 1 51.16 94 VAL A CA 1
ATOM 714 C C . VAL A 1 94 ? -11.414 27.797 12.453 1 51.16 94 VAL A C 1
ATOM 716 O O . VAL A 1 94 ? -10.68 27.516 13.398 1 51.16 94 VAL A O 1
ATOM 719 N N . GLY A 1 95 ? -12.391 27.984 13.32 1 59.41 95 GLY A N 1
ATOM 720 C CA . GLY A 1 95 ? -12.734 27.047 14.375 1 59.41 95 GLY A CA 1
ATOM 721 C C . GLY A 1 95 ? -13.078 25.672 13.859 1 59.41 95 GLY A C 1
ATOM 722 O O . GLY A 1 95 ? -13.867 24.953 14.469 1 59.41 95 GLY A O 1
ATOM 723 N N . GLY A 1 96 ? -12.453 25.312 12.609 1 83.19 96 GLY A N 1
ATOM 724 C CA . GLY A 1 96 ? -12.891 24.141 11.859 1 83.19 96 GLY A CA 1
ATOM 725 C C . GLY A 1 96 ? -11.938 22.969 11.961 1 83.19 96 GLY A C 1
ATOM 726 O O . GLY A 1 96 ? -11.117 22.906 12.883 1 83.19 96 GLY A O 1
ATOM 727 N N . CYS A 1 97 ? -12.195 22.016 11.359 1 92.75 97 CYS A N 1
ATOM 728 C CA . CYS A 1 97 ? -11.445 20.766 11.289 1 92.75 97 CYS A CA 1
ATOM 729 C C . CYS A 1 97 ? -10.453 20.781 10.141 1 92.75 97 CYS A C 1
ATOM 731 O O . CYS A 1 97 ? -10.688 21.438 9.117 1 92.75 97 CYS A O 1
ATOM 733 N N . CYS A 1 98 ? -9.297 20.297 10.422 1 96.25 98 CYS A N 1
ATOM 734 C CA . CYS A 1 98 ? -8.336 20.094 9.344 1 96.25 98 CYS A CA 1
ATOM 735 C C . CYS A 1 98 ? -8.023 18.609 9.156 1 96.25 98 CYS A C 1
ATOM 737 O O . CYS A 1 98 ? -8.453 17.781 9.961 1 96.25 98 CYS A O 1
ATOM 739 N N . GLU A 1 99 ? -7.41 18.359 8.047 1 97.19 99 GLU A N 1
ATOM 740 C CA . GLU A 1 99 ? -7.027 16.984 7.711 1 97.19 99 GLU A CA 1
ATOM 741 C C . GLU A 1 99 ? -5.516 16.859 7.562 1 97.19 99 GLU A C 1
ATOM 743 O O . GLU A 1 99 ? -4.883 17.641 6.855 1 97.19 99 GLU A O 1
ATOM 748 N N . MET A 1 100 ? -4.992 15.898 8.305 1 97.88 100 MET A N 1
ATOM 749 C CA . MET A 1 100 ? -3.586 15.547 8.141 1 97.88 100 MET A CA 1
ATOM 750 C C . MET A 1 100 ? -3.396 14.602 6.961 1 97.88 100 MET A C 1
ATOM 752 O O . MET A 1 100 ? -4.191 13.672 6.773 1 97.88 100 MET A O 1
ATOM 756 N N . LYS A 1 101 ? -2.334 14.828 6.172 1 95.12 101 LYS A N 1
ATOM 757 C CA . LYS A 1 101 ? -2.041 14.031 4.984 1 95.12 101 LYS A CA 1
ATOM 758 C C . LYS A 1 101 ? -0.537 13.891 4.773 1 95.12 101 LYS A C 1
ATOM 760 O O . LYS A 1 101 ? 0.247 14.672 5.324 1 95.12 101 LYS A O 1
ATOM 765 N N . ARG A 1 102 ? -0.178 12.836 3.994 1 94.19 102 ARG A N 1
ATOM 766 C CA . ARG A 1 102 ? 1.119 12.734 3.336 1 94.19 102 ARG A CA 1
ATOM 767 C C . ARG A 1 102 ? 2.234 12.523 4.352 1 94.19 102 ARG A C 1
ATOM 769 O O . ARG A 1 102 ? 3.328 13.07 4.207 1 94.19 102 ARG A O 1
ATOM 776 N N . LEU A 1 103 ? 1.894 11.836 5.43 1 97.19 103 LEU A N 1
ATOM 777 C CA . LEU A 1 103 ? 2.994 11.422 6.297 1 97.19 103 LEU A CA 1
ATOM 778 C C . LEU A 1 103 ? 3.904 10.43 5.582 1 97.19 103 LEU A C 1
ATOM 780 O O . LEU A 1 103 ? 3.438 9.406 5.074 1 97.19 103 LEU A O 1
ATOM 784 N N . TYR A 1 104 ? 5.141 10.797 5.52 1 95.5 104 TYR A N 1
ATOM 785 C CA . TYR A 1 104 ? 6.113 9.906 4.895 1 95.5 104 TYR A CA 1
ATOM 786 C C . TYR A 1 104 ? 7.492 10.078 5.52 1 95.5 104 TYR A C 1
ATOM 788 O O . TYR A 1 104 ? 7.93 11.203 5.77 1 95.5 104 TYR A O 1
ATOM 796 N N . VAL A 1 105 ? 8.086 9.055 5.871 1 95.31 105 VAL A N 1
ATOM 797 C CA . VAL A 1 105 ? 9.469 8.984 6.328 1 95.31 105 VAL A CA 1
ATOM 798 C C . VAL A 1 105 ? 10.273 8.062 5.414 1 95.31 105 VAL A C 1
ATOM 800 O O . VAL A 1 105 ? 9.867 6.922 5.164 1 95.31 105 VAL A O 1
ATOM 803 N N . SER A 1 106 ? 11.32 8.602 4.895 1 91.88 106 SER A N 1
ATOM 804 C CA . SER A 1 106 ? 12.18 7.785 4.043 1 91.88 106 SER A CA 1
ATOM 805 C C . SER A 1 106 ? 12.602 6.504 4.758 1 91.88 106 SER A C 1
ATOM 807 O O . SER A 1 106 ? 12.805 6.504 5.973 1 91.88 106 SER A O 1
ATOM 809 N N . PRO A 1 107 ? 12.734 5.398 3.984 1 87.5 107 PRO A N 1
ATOM 810 C CA . PRO A 1 107 ? 13.086 4.117 4.598 1 87.5 107 PRO A CA 1
ATOM 811 C C . PRO A 1 107 ? 14.336 4.199 5.469 1 87.5 107 PRO A C 1
ATOM 813 O O . PRO A 1 107 ? 14.359 3.639 6.566 1 87.5 107 PRO A O 1
ATOM 816 N N . ALA A 1 108 ? 15.383 4.926 5.047 1 84.56 108 ALA A N 1
ATOM 817 C CA . ALA A 1 108 ? 16.656 5.02 5.77 1 84.56 108 ALA A CA 1
ATOM 818 C C . ALA A 1 108 ? 16.484 5.762 7.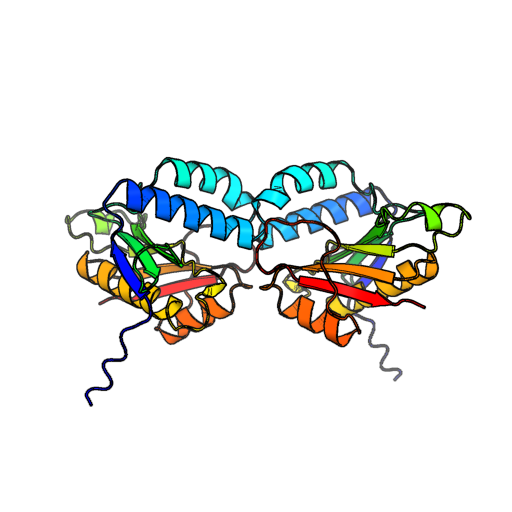09 1 84.56 108 ALA A C 1
ATOM 820 O O . ALA A 1 108 ? 17.328 5.668 7.98 1 84.56 108 ALA A O 1
ATOM 821 N N . ALA A 1 109 ? 15.383 6.488 7.258 1 92.19 109 ALA A N 1
ATOM 822 C CA . ALA A 1 109 ? 15.18 7.316 8.445 1 92.19 109 ALA A CA 1
ATOM 823 C C . ALA A 1 109 ? 14.133 6.703 9.367 1 92.19 109 ALA A C 1
ATOM 825 O O . ALA A 1 109 ? 13.82 7.262 10.422 1 92.19 109 ALA A O 1
ATOM 826 N N . ARG A 1 110 ? 13.555 5.582 9 1 90.31 110 ARG A N 1
ATOM 827 C CA . ARG A 1 110 ? 12.539 4.941 9.828 1 90.31 110 ARG A CA 1
ATOM 828 C C . ARG A 1 110 ? 13.156 4.348 11.094 1 90.31 110 ARG A C 1
ATOM 830 O O . ARG A 1 110 ? 14.344 4.012 11.109 1 90.31 110 ARG A O 1
ATOM 837 N N . GLY A 1 111 ? 12.391 4.305 12.117 1 90.44 111 GLY A N 1
ATOM 838 C CA . GLY A 1 111 ? 12.883 3.789 13.383 1 90.44 111 GLY A CA 1
ATOM 839 C C . GLY A 1 111 ? 13.648 4.82 14.188 1 90.44 111 GLY A C 1
ATOM 840 O O . GLY A 1 111 ? 14.156 4.516 15.273 1 90.44 111 GLY A O 1
ATOM 841 N N . THR A 1 112 ? 13.758 6.016 13.758 1 92.38 112 THR A N 1
ATOM 842 C CA . THR A 1 112 ? 14.539 7.055 14.422 1 92.38 112 THR A CA 1
ATOM 843 C C . THR A 1 112 ? 13.641 7.938 15.281 1 92.38 112 THR A C 1
ATOM 845 O O . THR A 1 112 ? 14.125 8.828 15.984 1 92.38 112 THR A O 1
ATOM 848 N N . GLY A 1 113 ? 12.336 7.746 15.219 1 95.81 113 GLY A N 1
ATOM 849 C CA . GLY A 1 113 ? 11.398 8.609 15.922 1 95.81 113 GLY A CA 1
ATOM 850 C C . GLY A 1 113 ? 10.906 9.766 15.078 1 95.81 113 GLY A C 1
ATOM 851 O O . GLY A 1 113 ? 10.062 10.547 15.523 1 95.81 113 GLY A O 1
ATOM 852 N N . LEU A 1 114 ? 11.344 9.891 13.914 1 96.5 114 LEU A N 1
ATOM 853 C CA . LEU A 1 114 ? 11 11 13.039 1 96.5 114 LEU A CA 1
ATOM 854 C C . LEU A 1 114 ? 9.508 11.023 12.75 1 96.5 114 LEU A C 1
ATOM 856 O O . LEU A 1 114 ? 8.891 12.094 12.719 1 96.5 114 LEU A O 1
ATOM 860 N N . GLY A 1 115 ? 8.898 9.836 12.469 1 97.81 115 GLY A N 1
ATOM 861 C CA . GLY A 1 115 ? 7.461 9.797 12.242 1 97.81 115 GLY A CA 1
ATOM 862 C C . GLY A 1 115 ? 6.66 10.453 13.352 1 97.81 115 GLY A C 1
ATOM 863 O O . GLY A 1 115 ? 5.789 11.281 13.094 1 97.81 115 GLY A O 1
ATOM 864 N N . LYS A 1 116 ? 6.973 10.078 14.523 1 98.19 116 LYS A N 1
ATOM 865 C CA . LYS A 1 116 ? 6.312 10.656 15.688 1 98.19 116 LYS A CA 1
ATOM 866 C C . LYS A 1 116 ? 6.531 12.164 15.758 1 98.19 116 LYS A C 1
ATOM 868 O O . LYS A 1 116 ? 5.594 12.922 16 1 98.19 116 LYS A O 1
ATOM 873 N N . ALA A 1 117 ? 7.762 12.562 15.555 1 98 117 ALA A N 1
ATOM 874 C CA . ALA A 1 117 ? 8.102 13.984 15.617 1 98 117 ALA A CA 1
ATOM 875 C C . ALA A 1 117 ? 7.312 14.781 14.578 1 98 117 ALA A C 1
ATOM 877 O O . ALA A 1 117 ? 6.848 15.883 14.859 1 98 117 ALA A O 1
ATOM 878 N N . LEU A 1 118 ? 7.195 14.266 13.398 1 98.56 118 LEU A N 1
ATOM 879 C CA . LEU A 1 118 ? 6.445 14.922 12.328 1 98.56 118 LEU A CA 1
ATOM 880 C C . LEU A 1 118 ? 4.973 15.062 12.703 1 98.56 118 LEU A C 1
ATOM 882 O O . LEU A 1 118 ? 4.391 16.141 12.555 1 98.56 118 LEU A O 1
ATOM 886 N N . VAL A 1 119 ? 4.383 14.023 13.219 1 98.75 119 VAL A N 1
ATOM 887 C CA . VAL A 1 119 ? 2.971 14.047 13.586 1 98.75 119 VAL A CA 1
ATOM 888 C C . VAL A 1 119 ? 2.748 15.023 14.734 1 98.75 119 VAL A C 1
ATOM 890 O O . VAL A 1 119 ? 1.82 15.836 14.695 1 98.75 119 VAL A O 1
ATOM 893 N N . GLU A 1 120 ? 3.562 14.969 15.719 1 98.69 120 GLU A N 1
ATOM 894 C CA . GLU A 1 120 ? 3.451 15.906 16.828 1 98.69 120 GLU A CA 1
ATOM 895 C C . GLU A 1 120 ? 3.576 17.344 16.344 1 98.69 120 GLU A C 1
ATOM 897 O O . GLU A 1 120 ? 2.855 18.234 16.828 1 98.69 120 GLU A O 1
ATOM 902 N N . SER A 1 121 ? 4.5 17.562 15.461 1 98.69 121 SER A N 1
ATOM 903 C CA . SER A 1 121 ? 4.723 18.906 14.945 1 98.69 121 SER A CA 1
ATOM 904 C C . SER A 1 121 ? 3.502 19.422 14.18 1 98.69 121 SER A C 1
ATOM 906 O O . SER A 1 121 ? 3.111 20.578 14.32 1 98.69 121 SER A O 1
ATOM 908 N N . ILE A 1 122 ? 2.881 18.594 13.352 1 98.69 122 ILE A N 1
ATOM 909 C CA . ILE A 1 122 ? 1.747 19.031 12.547 1 98.69 122 ILE A CA 1
ATOM 910 C C . ILE A 1 122 ? 0.531 19.25 13.445 1 98.69 122 ILE A C 1
ATOM 912 O O . ILE A 1 122 ? -0.29 20.141 13.188 1 98.69 122 ILE A O 1
ATOM 916 N N . ILE A 1 123 ? 0.418 18.453 14.484 1 98.56 123 ILE A N 1
ATOM 917 C CA . ILE A 1 123 ? -0.635 18.656 15.477 1 98.56 123 ILE A CA 1
ATOM 918 C C . ILE A 1 123 ? -0.48 20.031 16.125 1 98.56 123 ILE A C 1
ATOM 920 O O . ILE A 1 123 ? -1.451 20.781 16.25 1 98.56 123 ILE A O 1
ATOM 924 N N . GLN A 1 124 ? 0.705 20.328 16.531 1 98.38 124 GLN A N 1
ATOM 925 C CA . GLN A 1 124 ? 0.97 21.625 17.156 1 98.38 124 GLN A CA 1
ATOM 926 C C . GLN A 1 124 ? 0.662 22.766 16.188 1 98.38 124 GLN A C 1
ATOM 928 O O . GLN A 1 124 ? 0.09 23.781 16.578 1 98.38 124 GLN A O 1
ATOM 933 N N . LYS A 1 125 ? 1.061 22.594 14.945 1 97.81 125 LYS A N 1
ATOM 934 C CA . LYS A 1 125 ? 0.763 23.609 13.938 1 97.81 125 LYS A CA 1
ATOM 935 C C . LYS A 1 125 ? -0.743 23.781 13.766 1 97.81 125 LYS A C 1
ATOM 937 O O . LYS A 1 125 ? -1.229 24.922 13.633 1 97.81 125 LYS A O 1
ATOM 942 N N . ALA A 1 126 ? -1.444 22.734 13.688 1 97.25 126 ALA A N 1
ATOM 943 C CA . ALA A 1 126 ? -2.898 22.781 13.57 1 97.25 126 ALA A CA 1
ATOM 944 C C . ALA A 1 126 ? -3.512 23.562 14.727 1 97.25 126 ALA A C 1
ATOM 946 O O . ALA A 1 126 ? -4.402 24.391 14.531 1 97.25 126 ALA A O 1
ATOM 947 N N . ARG A 1 127 ? -3.02 23.328 15.953 1 96.81 127 ARG A N 1
ATOM 948 C CA . ARG A 1 127 ? -3.467 24.062 17.125 1 96.81 127 ARG A CA 1
ATOM 949 C C . ARG A 1 127 ? -3.186 25.562 16.969 1 96.81 127 ARG A C 1
ATOM 951 O O . ARG A 1 127 ? -4.055 26.391 17.234 1 96.81 127 ARG A O 1
ATOM 958 N N . ASN A 1 128 ? -1.989 25.828 16.516 1 96.19 128 ASN A N 1
ATOM 959 C CA . ASN A 1 128 ? -1.578 27.219 16.359 1 96.19 128 ASN A CA 1
ATOM 960 C C . ASN A 1 128 ? -2.432 27.938 15.32 1 96.19 128 ASN A C 1
ATOM 962 O O . ASN A 1 128 ? -2.658 29.156 15.43 1 96.19 128 ASN A O 1
ATOM 966 N N . LEU A 1 129 ? -2.875 27.234 14.352 1 94.31 129 LEU A N 1
ATOM 967 C CA . LEU A 1 129 ? -3.691 27.797 13.289 1 94.31 129 LEU A CA 1
ATOM 968 C C . LEU A 1 129 ? -5.133 27.984 13.75 1 94.31 129 LEU A C 1
ATOM 970 O O . LEU A 1 129 ? -5.945 28.578 13.039 1 94.31 129 LEU A O 1
ATOM 974 N N . GLY A 1 130 ? -5.461 27.359 14.922 1 93.25 130 GLY A N 1
ATOM 975 C CA . GLY A 1 130 ? -6.766 27.594 15.523 1 93.25 130 GLY A CA 1
ATOM 976 C C . GLY A 1 130 ? -7.758 26.484 15.258 1 93.25 130 GLY A C 1
ATOM 977 O O . GLY A 1 130 ? -8.953 26.625 15.531 1 93.25 130 GLY A O 1
ATOM 978 N N . TYR A 1 131 ? -7.32 25.438 14.664 1 94.31 131 TYR A N 1
ATOM 979 C CA . TYR A 1 131 ? -8.227 24.328 14.414 1 94.31 131 TYR A CA 1
ATOM 980 C C . TYR A 1 131 ? -8.648 23.656 15.719 1 94.31 131 TYR A C 1
ATOM 982 O O . TYR A 1 131 ? -7.855 23.578 16.656 1 94.31 131 TYR A O 1
ATOM 990 N N . ARG A 1 132 ? -9.82 23.094 15.773 1 94.69 132 ARG A N 1
ATOM 991 C CA . ARG A 1 132 ? -10.344 22.422 16.953 1 94.69 132 ARG A CA 1
ATOM 992 C C . ARG A 1 132 ? -10.133 20.922 16.891 1 94.69 132 ARG A C 1
ATOM 994 O O . ARG A 1 132 ? -10.211 20.219 17.906 1 94.69 132 ARG A O 1
ATOM 1001 N N . GLU A 1 133 ? -9.984 20.438 15.695 1 96.19 133 GLU A N 1
ATOM 1002 C CA . GLU A 1 133 ? -9.828 19 15.469 1 96.19 133 GLU A CA 1
ATOM 1003 C C . GLU A 1 133 ? -8.969 18.734 14.234 1 96.19 133 GLU A C 1
ATOM 1005 O O . GLU A 1 133 ? -9.023 19.484 13.258 1 96.19 133 GLU A O 1
ATOM 1010 N N . ILE A 1 134 ? -8.18 17.766 14.328 1 97.62 134 ILE A N 1
ATOM 1011 C CA . ILE A 1 134 ? -7.438 17.266 13.18 1 97.62 134 ILE A CA 1
ATOM 1012 C C . ILE A 1 134 ? -7.852 15.828 12.891 1 97.62 134 ILE A C 1
ATOM 1014 O O . ILE A 1 134 ? -7.965 15.008 13.812 1 97.62 134 ILE A O 1
ATOM 1018 N N . ARG A 1 135 ? -8.195 15.547 11.641 1 97.56 135 ARG A N 1
ATOM 1019 C CA . ARG A 1 135 ? -8.641 14.227 11.211 1 97.56 135 ARG A CA 1
ATOM 1020 C C . ARG A 1 135 ? -7.699 13.648 10.156 1 97.56 135 ARG A C 1
ATOM 1022 O O . ARG A 1 135 ? -6.844 14.359 9.633 1 97.56 135 ARG A O 1
ATOM 1029 N N . LEU A 1 136 ? -7.758 12.391 9.93 1 97.06 136 LEU A N 1
ATOM 1030 C CA . LEU A 1 136 ? -7.031 11.734 8.852 1 97.06 136 LEU A CA 1
ATOM 1031 C C . LEU A 1 136 ? -7.699 10.422 8.461 1 97.06 136 LEU A C 1
ATOM 1033 O O . LEU A 1 136 ? -8.539 9.906 9.195 1 97.06 136 LEU A O 1
ATOM 1037 N N . ASP A 1 137 ? -7.395 9.984 7.293 1 94.38 137 ASP A N 1
ATOM 1038 C CA . ASP A 1 137 ? -7.711 8.633 6.859 1 94.38 137 ASP A CA 1
ATOM 1039 C C . ASP A 1 137 ? -6.445 7.852 6.516 1 94.38 137 ASP A C 1
ATOM 1041 O O . ASP A 1 137 ? -5.402 8.445 6.234 1 94.38 137 ASP A O 1
ATOM 1045 N N . THR A 1 138 ? -6.512 6.586 6.688 1 92.88 138 THR A N 1
ATOM 1046 C CA . THR A 1 138 ? -5.348 5.75 6.406 1 92.88 138 THR A CA 1
ATOM 1047 C C . THR A 1 138 ? -5.777 4.348 5.992 1 92.88 138 THR A C 1
ATOM 1049 O O . THR A 1 138 ? -6.898 3.922 6.285 1 92.88 138 THR A O 1
ATOM 1052 N N . LEU A 1 139 ? -4.91 3.736 5.277 1 86.5 139 LEU A N 1
ATOM 1053 C CA . LEU A 1 139 ? -5.168 2.377 4.812 1 86.5 139 LEU A CA 1
ATOM 1054 C C . LEU A 1 139 ? -4.906 1.367 5.926 1 86.5 139 LEU A C 1
ATOM 1056 O O . LEU A 1 139 ? -4.043 1.585 6.781 1 86.5 139 LEU A O 1
ATOM 1060 N N . PRO A 1 140 ? -5.668 0.229 5.867 1 83.31 140 PRO A N 1
ATOM 1061 C CA . PRO A 1 140 ? -5.594 -0.726 6.977 1 83.31 140 PRO A CA 1
ATOM 1062 C C . PRO A 1 140 ? -4.223 -1.394 7.09 1 83.31 140 PRO A C 1
ATOM 1064 O O . PRO A 1 140 ? -3.846 -1.855 8.172 1 83.31 140 PRO A O 1
ATOM 1067 N N . PHE A 1 141 ? -3.439 -1.41 6.02 1 82 141 PHE A N 1
ATOM 1068 C CA . PHE A 1 141 ? -2.158 -2.102 6.082 1 82 141 PHE A CA 1
ATOM 1069 C C . PHE A 1 141 ? -1.059 -1.159 6.559 1 82 141 PHE A C 1
ATOM 1071 O O . PHE A 1 141 ? 0.098 -1.565 6.695 1 82 141 PHE A O 1
ATOM 1078 N N . MET A 1 142 ? -1.458 0.087 6.785 1 89 142 MET A N 1
ATOM 1079 C CA . MET A 1 142 ? -0.503 1.039 7.344 1 89 142 MET A CA 1
ATOM 1080 C C . MET A 1 142 ? -0.41 0.891 8.859 1 89 142 MET A C 1
ATOM 1082 O O . MET A 1 142 ? -0.579 1.866 9.594 1 89 142 MET A O 1
ATOM 1086 N N . THR A 1 143 ? -0.032 -0.234 9.359 1 88.19 143 THR A N 1
ATOM 1087 C CA . THR A 1 143 ? -0.139 -0.616 10.766 1 88.19 143 THR A CA 1
ATOM 1088 C C . THR A 1 143 ? 0.774 0.246 11.633 1 88.19 143 THR A C 1
ATOM 1090 O O . THR A 1 143 ? 0.398 0.64 12.734 1 88.19 143 THR A O 1
ATOM 1093 N N . SER A 1 144 ? 2.018 0.52 11.188 1 90.44 144 SER A N 1
ATOM 1094 C CA . SER A 1 144 ? 2.943 1.347 11.953 1 90.44 144 SER A CA 1
ATOM 1095 C C . SER A 1 144 ? 2.391 2.754 12.148 1 90.44 144 SER A C 1
ATOM 1097 O O . SER A 1 144 ? 2.477 3.311 13.25 1 90.44 144 SER A O 1
ATOM 1099 N N . ALA A 1 145 ? 1.854 3.322 11.094 1 94.12 145 ALA A N 1
ATOM 1100 C CA . ALA A 1 145 ? 1.269 4.656 11.18 1 94.12 145 ALA A CA 1
ATOM 1101 C C . ALA A 1 145 ? 0.047 4.664 12.094 1 94.12 145 ALA A C 1
ATOM 1103 O O . ALA A 1 145 ? -0.104 5.555 12.93 1 94.12 145 ALA A O 1
ATOM 1104 N N . ILE A 1 146 ? -0.782 3.668 11.969 1 95.38 146 ILE A N 1
ATOM 1105 C CA . ILE A 1 146 ? -1.99 3.555 12.781 1 95.38 146 ILE A CA 1
ATOM 1106 C C . ILE A 1 146 ? -1.617 3.488 14.258 1 95.38 146 ILE A C 1
ATOM 1108 O O . ILE A 1 146 ? -2.197 4.199 15.086 1 95.38 146 ILE A O 1
ATOM 1112 N N . THR A 1 147 ? -0.679 2.625 14.57 1 95.94 147 THR A N 1
ATOM 1113 C CA . THR A 1 147 ? -0.203 2.49 15.938 1 95.94 147 THR A CA 1
ATOM 1114 C C . THR A 1 147 ? 0.318 3.824 16.469 1 95.94 147 THR A C 1
ATOM 1116 O O . THR A 1 147 ? 0.02 4.211 17.594 1 95.94 147 THR A O 1
ATOM 1119 N N . LEU A 1 148 ? 1.064 4.496 15.703 1 97.5 148 LEU A N 1
ATOM 1120 C CA . LEU A 1 148 ? 1.602 5.805 16.062 1 97.5 148 LEU A CA 1
ATOM 1121 C C . LEU A 1 148 ? 0.476 6.793 16.344 1 97.5 148 LEU A C 1
ATOM 1123 O O . LEU A 1 148 ? 0.497 7.488 17.375 1 97.5 148 LEU A O 1
ATOM 1127 N N . TYR A 1 149 ? -0.507 6.871 15.414 1 98.5 149 TYR A N 1
ATOM 1128 C CA . TYR A 1 149 ? -1.622 7.797 15.578 1 98.5 149 TYR A CA 1
ATOM 1129 C C . TYR A 1 149 ? -2.375 7.52 16.875 1 98.5 149 TYR A C 1
ATOM 1131 O O . TYR A 1 149 ? -2.676 8.438 17.641 1 98.5 149 TYR A O 1
ATOM 1139 N N . LYS A 1 150 ? -2.639 6.277 17.109 1 98.19 150 LYS A N 1
ATOM 1140 C CA . LYS A 1 150 ? -3.369 5.898 18.312 1 98.19 150 LYS A CA 1
ATOM 1141 C C . LYS A 1 150 ? -2.572 6.234 19.562 1 98.19 150 LYS A C 1
ATOM 1143 O O . LYS A 1 150 ? -3.133 6.711 20.562 1 98.19 150 LYS A O 1
ATOM 1148 N N . ARG A 1 151 ? -1.327 5.988 19.562 1 98.06 151 ARG A N 1
ATOM 1149 C CA . ARG A 1 151 ? -0.457 6.324 20.688 1 98.06 151 ARG A CA 1
ATOM 1150 C C . ARG A 1 151 ? -0.475 7.824 20.953 1 98.06 151 ARG A C 1
ATOM 1152 O O . ARG A 1 151 ? -0.334 8.25 22.109 1 98.06 151 ARG A O 1
ATOM 1159 N N . LEU A 1 152 ? -0.671 8.594 19.969 1 98.19 152 LEU A N 1
ATOM 1160 C CA . LEU A 1 152 ? -0.642 10.047 20.109 1 98.19 152 LEU A CA 1
ATOM 1161 C C . LEU A 1 152 ? -2.029 10.586 20.438 1 98.19 152 LEU A C 1
ATOM 1163 O O . LEU A 1 152 ? -2.225 11.805 20.5 1 98.19 152 LEU A O 1
ATOM 1167 N N . GLY A 1 153 ? -2.98 9.688 20.547 1 98.38 153 GLY A N 1
ATOM 1168 C CA . GLY A 1 153 ? -4.27 10.102 21.078 1 98.38 153 GLY A CA 1
ATOM 1169 C C . GLY A 1 153 ? -5.371 10.125 20.047 1 98.38 153 GLY A C 1
ATOM 1170 O O . GLY A 1 153 ? -6.523 10.43 20.359 1 98.38 153 GLY A O 1
ATOM 1171 N N . PHE A 1 154 ? -5.051 9.789 18.797 1 98.75 154 PHE A N 1
ATOM 1172 C CA . PHE A 1 154 ? -6.098 9.695 17.781 1 98.75 154 PHE A CA 1
ATOM 1173 C C . PHE A 1 154 ? -7.066 8.57 18.125 1 98.75 154 PHE A C 1
ATOM 1175 O O . PHE A 1 154 ? -6.652 7.508 18.594 1 98.75 154 PHE A O 1
ATOM 1182 N N . VAL A 1 155 ? -8.32 8.797 17.766 1 98.44 155 VAL A N 1
ATOM 1183 C CA . VAL A 1 155 ? -9.344 7.781 17.984 1 98.44 155 VAL A CA 1
ATOM 1184 C C . VAL A 1 155 ? -10.117 7.547 16.672 1 98.44 155 VAL A C 1
ATOM 1186 O O . VAL A 1 155 ? -10.195 8.438 15.828 1 98.44 155 VAL A O 1
ATOM 1189 N N . GLU A 1 156 ? -10.641 6.355 16.531 1 97.44 156 GLU A N 1
ATOM 1190 C CA . GLU A 1 156 ? -11.43 6.043 15.344 1 97.44 156 GLU A CA 1
ATOM 1191 C C . GLU A 1 156 ? -12.703 6.879 15.289 1 97.44 156 GLU A C 1
ATOM 1193 O O . GLU A 1 156 ? -13.375 7.062 16.312 1 97.44 156 GLU A O 1
ATOM 1198 N N . ILE A 1 157 ? -12.961 7.418 14.133 1 96.44 157 ILE A N 1
ATOM 1199 C CA . ILE A 1 157 ? -14.18 8.195 13.93 1 96.44 157 ILE A CA 1
ATOM 1200 C C . ILE A 1 157 ? -14.938 7.668 12.719 1 96.44 157 ILE A C 1
ATOM 1202 O O . ILE A 1 157 ? -14.422 6.824 11.977 1 96.44 157 ILE A O 1
ATOM 1206 N N . SER A 1 158 ? -16.172 8.164 12.57 1 94.12 158 SER A N 1
ATOM 1207 C CA . SER A 1 158 ? -16.938 7.809 11.391 1 94.12 158 SER A CA 1
ATOM 1208 C C . SER A 1 158 ? -16.344 8.43 10.133 1 94.12 158 SER A C 1
ATOM 1210 O O . SER A 1 158 ? -15.727 9.492 10.188 1 94.12 158 SER A O 1
ATOM 1212 N N . PRO A 1 159 ? -16.562 7.781 9.055 1 91.81 159 PRO A N 1
ATOM 1213 C CA . PRO A 1 159 ? -16.109 8.391 7.805 1 91.81 159 PRO A CA 1
ATOM 1214 C C . PRO A 1 159 ? -16.672 9.805 7.602 1 91.81 159 PRO A C 1
ATOM 1216 O O . PRO A 1 159 ? -17.844 10.055 7.883 1 91.81 159 PRO A O 1
ATOM 1219 N N . TYR A 1 160 ? -15.812 10.695 7.184 1 88.81 160 TYR A N 1
ATOM 1220 C CA . TYR A 1 160 ? -16.281 12.055 6.934 1 88.81 160 TYR A CA 1
ATOM 1221 C C . TYR A 1 160 ? -16.312 12.352 5.441 1 88.81 160 TYR A C 1
ATOM 1223 O O . TYR A 1 160 ? -16.609 13.477 5.035 1 88.81 160 TYR A O 1
ATOM 1231 N N . TYR A 1 161 ? -15.938 11.445 4.609 1 85.75 161 TYR A N 1
ATOM 1232 C CA . TYR A 1 161 ? -16.203 11.406 3.176 1 85.75 161 TYR A CA 1
ATOM 1233 C C . TYR A 1 161 ? -16.359 9.977 2.684 1 85.75 161 TYR A C 1
ATOM 1235 O O . TYR A 1 161 ? -16.016 9.031 3.391 1 85.75 161 TYR A O 1
ATOM 1243 N N . GLU A 1 162 ? -16.875 9.836 1.526 1 83.75 162 GLU A N 1
ATOM 1244 C CA . GLU A 1 162 ? -17.047 8.5 0.948 1 83.75 162 GLU A CA 1
ATOM 1245 C C . GLU A 1 162 ? -15.781 8.062 0.208 1 83.75 162 GLU A C 1
ATOM 1247 O O . GLU A 1 162 ? -15.148 8.859 -0.489 1 83.75 162 GLU A O 1
ATOM 1252 N N . THR A 1 163 ? -15.414 6.777 0.461 1 81.75 163 THR A N 1
ATOM 1253 C CA . THR A 1 163 ? -14.281 6.199 -0.249 1 81.75 163 THR A CA 1
ATOM 1254 C C . THR A 1 163 ? -14.586 4.773 -0.692 1 81.75 163 THR A C 1
ATOM 1256 O O . THR A 1 163 ? -15.211 4.012 0.044 1 81.75 163 THR A O 1
ATOM 1259 N N . PRO A 1 164 ? -14.148 4.48 -1.905 1 76.75 164 PRO A N 1
ATOM 1260 C CA . PRO A 1 164 ? -14.336 3.104 -2.371 1 76.75 164 PRO A CA 1
ATOM 1261 C C . PRO A 1 164 ? -13.344 2.127 -1.75 1 76.75 164 PRO A C 1
ATOM 1263 O O . PRO A 1 164 ? -13.453 0.915 -1.945 1 76.75 164 PRO A O 1
ATOM 1266 N N . VAL A 1 165 ? -12.336 2.58 -1.079 1 79.25 165 VAL A N 1
ATOM 1267 C CA . VAL A 1 165 ? -11.289 1.734 -0.504 1 79.25 165 VAL A CA 1
ATOM 1268 C C . VAL A 1 165 ? -11.82 1.052 0.756 1 79.25 165 VAL A C 1
ATOM 1270 O O . VAL A 1 165 ? -12.016 1.701 1.786 1 79.25 165 VAL A O 1
ATOM 1273 N N . GLU A 1 166 ? -11.961 -0.258 0.571 1 77.88 166 GLU A N 1
ATOM 1274 C CA . GLU A 1 166 ? -12.477 -1.045 1.686 1 77.88 166 GLU A CA 1
ATOM 1275 C C . GLU A 1 166 ? -11.477 -1.098 2.838 1 77.88 166 GLU A C 1
ATOM 1277 O O . GLU A 1 166 ? -10.281 -1.292 2.619 1 77.88 166 GLU A O 1
ATOM 1282 N N . GLY A 1 167 ? -12.039 -0.828 4.062 1 83.25 167 GLY A N 1
ATOM 1283 C CA . GLY A 1 167 ? -11.211 -0.958 5.254 1 83.25 167 GLY A CA 1
ATOM 1284 C C . GLY A 1 167 ? -10.5 0.327 5.625 1 83.25 167 GLY A C 1
ATOM 1285 O O . GLY A 1 167 ? -9.734 0.359 6.594 1 83.25 167 GLY A O 1
ATOM 1286 N N . THR A 1 168 ? -10.742 1.32 4.859 1 89 168 THR A N 1
ATOM 1287 C CA . THR A 1 168 ? -10.164 2.607 5.223 1 89 168 THR A CA 1
ATOM 1288 C C . THR A 1 168 ? -10.523 2.979 6.656 1 89 168 THR A C 1
ATOM 1290 O O . THR A 1 168 ? -11.672 2.832 7.07 1 89 168 THR A O 1
ATOM 1293 N N . LEU A 1 169 ? -9.539 3.363 7.391 1 93.81 169 LEU A N 1
ATOM 1294 C CA . LEU A 1 169 ? -9.734 3.814 8.766 1 93.81 169 LEU A CA 1
ATOM 1295 C C . LEU A 1 169 ? -9.75 5.34 8.836 1 93.81 169 LEU A C 1
ATOM 1297 O O . LEU A 1 169 ? -8.93 6.004 8.203 1 93.81 169 LEU A O 1
ATOM 1301 N N . PHE A 1 170 ? -10.711 5.836 9.531 1 95.44 170 PHE A N 1
ATOM 1302 C CA . PHE A 1 170 ? -10.789 7.266 9.797 1 95.44 170 PHE A CA 1
ATOM 1303 C C . PHE A 1 170 ? -10.469 7.566 11.258 1 95.44 170 PHE A C 1
ATOM 1305 O O . PHE A 1 170 ? -11.016 6.93 12.156 1 95.44 170 PHE A O 1
ATOM 1312 N N . LEU A 1 171 ? -9.594 8.508 11.469 1 97.88 171 LEU A N 1
ATOM 1313 C CA . LEU A 1 171 ? -9.164 8.867 12.812 1 97.88 171 LEU A CA 1
ATOM 1314 C C . LEU A 1 171 ? -9.297 10.367 13.047 1 97.88 171 LEU A C 1
ATOM 1316 O O . LEU A 1 171 ? -9.219 11.156 12.102 1 97.88 171 LEU A O 1
ATOM 1320 N N . GLY A 1 172 ? -9.516 10.727 14.25 1 97.75 172 GLY A N 1
ATOM 1321 C CA . GLY A 1 172 ? -9.594 12.117 14.656 1 97.75 172 GLY A CA 1
ATOM 1322 C C . GLY A 1 172 ? -8.945 12.383 16 1 97.75 172 GLY A C 1
ATOM 1323 O O . GLY A 1 172 ? -8.844 11.484 16.844 1 97.75 172 GLY A O 1
ATOM 1324 N N . LEU A 1 173 ? -8.484 13.562 16.188 1 98.31 173 LEU A N 1
ATOM 1325 C CA . LEU A 1 173 ? -7.898 14.055 17.438 1 98.31 173 LEU A CA 1
ATOM 1326 C C . LEU A 1 173 ? -8.438 15.445 17.781 1 98.31 173 LEU A C 1
ATOM 1328 O O . LEU A 1 173 ? -8.312 16.375 16.969 1 98.31 173 LEU A O 1
ATOM 1332 N N . GLU A 1 174 ? -9.008 15.562 18.891 1 97.06 174 GLU A N 1
ATOM 1333 C CA . GLU A 1 174 ? -9.414 16.875 19.375 1 97.06 174 GLU A CA 1
ATOM 1334 C C . GLU A 1 174 ? -8.211 17.719 19.797 1 97.06 174 GLU A C 1
ATOM 1336 O O . GLU A 1 174 ? -7.34 17.219 20.516 1 97.06 174 GLU A O 1
ATOM 1341 N N . LEU A 1 175 ? -8.188 18.891 19.344 1 96.06 175 LEU A N 1
ATOM 1342 C CA . LEU A 1 175 ? -7.016 19.719 19.578 1 96.06 175 LEU A CA 1
ATOM 1343 C C . LEU A 1 175 ? -7.262 20.688 20.75 1 96.06 175 LEU A C 1
ATOM 1345 O O . LEU A 1 175 ? -6.332 21.344 21.219 1 96.06 175 LEU A O 1
ATOM 1349 N N . THR A 1 176 ? -8.445 20.969 21.172 1 84.69 176 THR A N 1
ATOM 1350 C CA . THR A 1 176 ? -8.789 21.844 22.297 1 84.69 176 THR A CA 1
ATOM 1351 C C . THR A 1 176 ? -9.164 21.016 23.531 1 84.69 176 THR A C 1
ATOM 1353 O O . THR A 1 176 ? -9.602 19.875 23.406 1 84.69 176 THR A O 1
ATOM 1356 N N . MET B 1 1 ? 27.469 15.672 31.469 1 36.47 1 MET B N 1
ATOM 1357 C CA . MET B 1 1 ? 27.5 16.297 30.141 1 36.47 1 MET B CA 1
ATOM 1358 C C . MET B 1 1 ? 26.094 16.438 29.578 1 36.47 1 MET B C 1
ATOM 1360 O O . MET B 1 1 ? 25.25 15.555 29.766 1 36.47 1 MET B O 1
ATOM 1364 N N . PRO B 1 2 ? 25.531 17.578 29.516 1 38.53 2 PRO B N 1
ATOM 1365 C CA . PRO B 1 2 ? 24.141 17.594 29.094 1 38.53 2 PRO B CA 1
ATOM 1366 C C . PRO B 1 2 ? 23.859 16.703 27.891 1 38.53 2 PRO B C 1
ATOM 1368 O O . PRO B 1 2 ? 24.703 16.625 26.984 1 38.53 2 PRO B O 1
ATOM 1371 N N . ASN B 1 3 ? 23.578 15.461 28 1 39.12 3 ASN B N 1
ATOM 1372 C CA . ASN B 1 3 ? 23.266 14.539 26.906 1 39.12 3 ASN B CA 1
ATOM 1373 C C . ASN B 1 3 ? 22.547 15.25 25.766 1 39.12 3 ASN B C 1
ATOM 1375 O O . ASN B 1 3 ? 21.344 15.523 25.859 1 39.12 3 ASN B O 1
ATOM 1379 N N . ASN B 1 4 ? 22.953 16.297 25.172 1 43.09 4 ASN B N 1
ATOM 1380 C CA . ASN B 1 4 ? 22.5 17.203 24.141 1 43.09 4 ASN B CA 1
ATOM 1381 C C . ASN B 1 4 ? 21.922 16.453 22.938 1 43.09 4 ASN B C 1
ATOM 1383 O O . ASN B 1 4 ? 22.641 16.125 22 1 43.09 4 ASN B O 1
ATOM 1387 N N . ASN B 1 5 ? 21.219 15.281 23.031 1 53.06 5 ASN B N 1
ATOM 1388 C CA . ASN B 1 5 ? 20.75 14.289 22.062 1 53.06 5 ASN B CA 1
ATOM 1389 C C . ASN B 1 5 ? 19.953 14.938 20.938 1 53.06 5 ASN B C 1
ATOM 1391 O O . ASN B 1 5 ? 18.766 15.188 21.094 1 53.06 5 ASN B O 1
ATOM 1395 N N . ASN B 1 6 ? 20.516 15.852 20.219 1 64.69 6 ASN B N 1
ATOM 1396 C CA . ASN B 1 6 ? 19.875 16.484 19.062 1 64.69 6 ASN B CA 1
ATOM 1397 C C . ASN B 1 6 ? 19.297 15.438 18.109 1 64.69 6 ASN B C 1
ATOM 1399 O O . ASN B 1 6 ? 19.984 14.492 17.719 1 64.69 6 ASN B O 1
ATOM 1403 N N . PRO B 1 7 ? 18.078 15.648 17.859 1 73.75 7 PRO B N 1
ATOM 1404 C CA . PRO B 1 7 ? 17.531 14.648 16.938 1 73.75 7 PRO B CA 1
ATOM 1405 C C . PRO B 1 7 ? 18.219 14.633 15.586 1 73.75 7 PRO B C 1
ATOM 1407 O O . PRO B 1 7 ? 18.719 15.672 15.133 1 73.75 7 PRO B O 1
ATOM 1410 N N . PRO B 1 8 ? 18.484 13.547 15.039 1 84 8 PRO B N 1
ATOM 1411 C CA . PRO B 1 8 ? 19.188 13.398 13.766 1 84 8 PRO B CA 1
ATOM 1412 C C . PRO B 1 8 ? 18.406 13.969 12.586 1 84 8 PRO B C 1
ATOM 1414 O O . PRO B 1 8 ? 18.609 13.547 11.445 1 84 8 PRO B O 1
ATOM 1417 N N . TYR B 1 9 ? 17.469 14.898 12.906 1 93.38 9 TYR B N 1
ATOM 1418 C CA . TYR B 1 9 ? 16.703 15.539 11.844 1 93.38 9 TYR B CA 1
ATOM 1419 C C . TYR B 1 9 ? 16.25 16.938 12.258 1 93.38 9 TYR B C 1
ATOM 1421 O O . TYR B 1 9 ? 16.297 17.281 13.445 1 93.38 9 TYR B O 1
ATOM 1429 N N . ARG B 1 10 ? 15.945 17.812 11.305 1 94.56 10 ARG B N 1
ATOM 1430 C CA . ARG B 1 10 ? 15.336 19.125 11.492 1 94.56 10 ARG B CA 1
ATOM 1431 C C . ARG B 1 10 ? 14.023 19.234 10.727 1 94.56 10 ARG B C 1
ATOM 1433 O O . ARG B 1 10 ? 13.953 18.875 9.555 1 94.56 10 ARG B O 1
ATOM 1440 N N . ILE B 1 11 ? 13.008 19.703 11.445 1 96.88 11 ILE B N 1
ATOM 1441 C CA . ILE B 1 11 ? 11.703 19.875 10.82 1 96.88 11 ILE B CA 1
ATOM 1442 C C . ILE B 1 11 ? 11.461 21.359 10.523 1 96.88 11 ILE B C 1
ATOM 1444 O O . ILE B 1 11 ? 11.656 22.203 11.391 1 96.88 11 ILE B O 1
ATOM 1448 N N . THR B 1 12 ? 11.117 21.625 9.305 1 96.38 12 THR B N 1
ATOM 1449 C CA . THR B 1 12 ? 10.922 23.016 8.891 1 96.38 12 THR B CA 1
ATOM 1450 C C . THR B 1 12 ? 9.672 23.141 8.016 1 96.38 12 THR B C 1
ATOM 1452 O O . THR B 1 12 ? 9.344 22.234 7.254 1 96.38 12 THR B O 1
ATOM 1455 N N . PRO B 1 13 ? 8.953 24.266 8.094 1 97.5 13 PRO B N 1
ATOM 1456 C CA . PRO B 1 13 ? 7.863 24.5 7.145 1 97.5 13 PRO B CA 1
ATOM 1457 C C . PRO B 1 13 ? 8.352 24.656 5.707 1 97.5 13 PRO B C 1
ATOM 1459 O O . PRO B 1 13 ? 9.43 25.203 5.473 1 97.5 13 PRO B O 1
ATOM 1462 N N . ALA B 1 14 ? 7.594 24.141 4.797 1 97.19 14 ALA B N 1
ATOM 1463 C CA . ALA B 1 14 ? 7.918 24.328 3.383 1 97.19 14 ALA B CA 1
ATOM 1464 C C . ALA B 1 14 ? 7.539 25.719 2.906 1 97.19 14 ALA B C 1
ATOM 1466 O O . ALA B 1 14 ? 6.355 26.016 2.715 1 97.19 14 ALA B O 1
ATOM 1467 N N . GLN B 1 15 ? 8.531 26.531 2.67 1 94.5 15 GLN B N 1
ATOM 1468 C CA . GLN B 1 15 ? 8.211 27.938 2.402 1 94.5 15 GLN B CA 1
ATOM 1469 C C . GLN B 1 15 ? 8.938 28.438 1.159 1 94.5 15 GLN B C 1
ATOM 1471 O O . GLN B 1 15 ? 8.633 29.516 0.648 1 94.5 15 GLN B O 1
ATOM 1476 N N . THR B 1 16 ? 9.938 27.734 0.685 1 94.81 16 THR B N 1
ATOM 1477 C CA . THR B 1 16 ? 10.711 28.156 -0.478 1 94.81 16 THR B CA 1
ATOM 1478 C C . THR B 1 16 ? 10.453 27.234 -1.663 1 94.81 16 THR B C 1
ATOM 1480 O O . THR B 1 16 ? 9.953 26.109 -1.49 1 94.81 16 THR B O 1
ATOM 1483 N N . PRO B 1 17 ? 10.773 27.734 -2.85 1 92.62 17 PRO B N 1
ATOM 1484 C CA . PRO B 1 17 ? 10.664 26.844 -4.008 1 92.62 17 PRO B CA 1
ATOM 1485 C C . PRO B 1 17 ? 11.461 25.547 -3.846 1 92.62 17 PRO B C 1
ATOM 1487 O O . PRO B 1 17 ? 11.039 24.5 -4.32 1 92.62 17 PRO B O 1
ATOM 1490 N N . GLU B 1 18 ? 12.562 25.672 -3.211 1 92.75 18 GLU B N 1
ATOM 1491 C CA . GLU B 1 18 ? 13.375 24.484 -2.941 1 92.75 18 GLU B CA 1
ATOM 1492 C C . GLU B 1 18 ? 12.656 23.531 -2.006 1 92.75 18 GLU B C 1
ATOM 1494 O O . GLU B 1 18 ? 12.734 22.312 -2.174 1 92.75 18 GLU B O 1
ATOM 1499 N N . HIS B 1 19 ? 11.977 24.094 -1.006 1 95.56 19 HIS B N 1
ATOM 1500 C CA . HIS B 1 19 ? 11.172 23.266 -0.104 1 95.56 19 HIS B CA 1
ATOM 1501 C C . HIS B 1 19 ? 10.062 22.547 -0.858 1 95.56 19 HIS B C 1
ATOM 1503 O O . HIS B 1 19 ? 9.805 21.375 -0.613 1 95.56 19 HIS B O 1
ATOM 1509 N N . ILE B 1 20 ? 9.469 23.266 -1.757 1 95.75 20 ILE B N 1
ATOM 1510 C CA . ILE B 1 20 ? 8.352 22.703 -2.51 1 95.75 20 ILE B CA 1
ATOM 1511 C C . ILE B 1 20 ? 8.852 21.594 -3.42 1 95.75 20 ILE B C 1
ATOM 1513 O O . ILE B 1 20 ? 8.188 20.547 -3.557 1 95.75 20 ILE B O 1
ATOM 1517 N N . THR B 1 21 ? 9.977 21.766 -3.99 1 92.88 21 THR B N 1
ATOM 1518 C CA . THR B 1 21 ? 10.594 20.703 -4.797 1 92.88 21 THR B CA 1
ATOM 1519 C C . THR B 1 21 ? 10.898 19.484 -3.941 1 92.88 21 THR B C 1
ATOM 1521 O O . THR B 1 21 ? 10.625 18.359 -4.352 1 92.88 21 THR B O 1
ATOM 1524 N N . ALA B 1 22 ? 11.422 19.672 -2.76 1 94.94 22 ALA B N 1
ATOM 1525 C CA . ALA B 1 22 ? 11.688 18.578 -1.827 1 94.94 22 ALA B CA 1
ATOM 1526 C C . ALA B 1 22 ? 10.406 17.828 -1.461 1 94.94 22 ALA B C 1
ATOM 1528 O O . ALA B 1 22 ? 10.383 16.609 -1.404 1 94.94 22 ALA B O 1
ATOM 1529 N N . ALA B 1 23 ? 9.398 18.594 -1.236 1 96.56 23 ALA B N 1
ATOM 1530 C CA . ALA B 1 23 ? 8.102 17.984 -0.917 1 96.56 23 ALA B CA 1
ATOM 1531 C C . ALA B 1 23 ? 7.594 17.141 -2.072 1 96.56 23 ALA B C 1
ATOM 1533 O O . ALA B 1 23 ? 7.121 16.016 -1.862 1 96.56 23 ALA B O 1
ATOM 1534 N N . ARG B 1 24 ? 7.688 17.656 -3.256 1 92.38 24 ARG B N 1
ATOM 1535 C CA . ARG B 1 24 ? 7.27 16.922 -4.441 1 92.38 24 ARG B CA 1
ATOM 1536 C C . ARG B 1 24 ? 8.023 15.602 -4.562 1 92.38 24 ARG B C 1
ATOM 1538 O O . ARG B 1 24 ? 7.426 14.562 -4.859 1 92.38 24 ARG B O 1
ATOM 1545 N N . ASN B 1 25 ? 9.281 15.648 -4.293 1 91 25 ASN B N 1
ATOM 1546 C CA . ASN B 1 25 ? 10.109 14.453 -4.355 1 91 25 ASN B CA 1
ATOM 1547 C C . ASN B 1 25 ? 9.711 13.438 -3.281 1 91 25 ASN B C 1
ATOM 1549 O O . ASN B 1 25 ? 9.656 12.242 -3.547 1 91 25 ASN B O 1
ATOM 1553 N N . LEU B 1 26 ? 9.445 13.867 -2.137 1 94 26 LEU B N 1
ATOM 1554 C CA . LEU B 1 26 ? 9.047 12.984 -1.045 1 94 26 LEU B CA 1
ATOM 1555 C C . LEU B 1 26 ? 7.668 12.383 -1.31 1 94 26 LEU B C 1
ATOM 1557 O O . LEU B 1 26 ? 7.449 11.195 -1.058 1 94 26 LEU B O 1
ATOM 1561 N N . PHE B 1 27 ? 6.738 13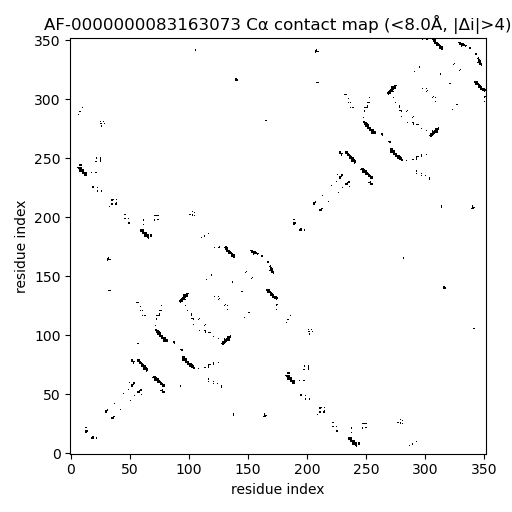.258 -1.854 1 91.31 27 PHE B N 1
ATOM 1562 C CA . PHE B 1 27 ? 5.426 12.75 -2.227 1 91.31 27 PHE B CA 1
ATOM 1563 C C . PHE B 1 27 ? 5.555 11.656 -3.281 1 91.31 27 PHE B C 1
ATOM 1565 O O . PHE B 1 27 ? 4.902 10.609 -3.184 1 91.31 27 PHE B O 1
ATOM 1572 N N . THR B 1 28 ? 6.406 11.891 -4.207 1 85.56 28 THR B N 1
ATOM 1573 C CA . THR B 1 28 ? 6.645 10.922 -5.27 1 85.56 28 THR B CA 1
ATOM 1574 C C . THR B 1 28 ? 7.25 9.641 -4.711 1 85.56 28 THR B C 1
ATOM 1576 O O . THR B 1 28 ? 6.844 8.539 -5.082 1 85.56 28 THR B O 1
ATOM 1579 N N . SER B 1 29 ? 8.195 9.773 -3.793 1 86.75 29 SER B N 1
ATOM 1580 C CA . SER B 1 29 ? 8.805 8.617 -3.145 1 86.75 29 SER B CA 1
ATOM 1581 C C . SER B 1 29 ? 7.773 7.793 -2.389 1 86.75 29 SER B C 1
ATOM 1583 O O . SER B 1 29 ? 7.844 6.562 -2.371 1 86.75 29 SER B O 1
ATOM 1585 N N . TYR B 1 30 ? 6.844 8.453 -1.788 1 86.56 30 TYR B N 1
ATOM 1586 C CA . TYR B 1 30 ? 5.762 7.781 -1.074 1 86.56 30 TYR B CA 1
ATOM 1587 C C . TYR B 1 30 ? 4.961 6.887 -2.012 1 86.56 30 TYR B C 1
ATOM 1589 O O . TYR B 1 30 ? 4.707 5.723 -1.701 1 86.56 30 TYR B O 1
ATOM 1597 N N . THR B 1 31 ? 4.574 7.43 -3.143 1 81.75 31 THR B N 1
ATOM 1598 C CA . THR B 1 31 ? 3.762 6.672 -4.086 1 81.75 31 THR B CA 1
ATOM 1599 C C . THR B 1 31 ? 4.559 5.512 -4.676 1 81.75 31 THR B C 1
ATOM 1601 O O . THR B 1 31 ? 4.004 4.441 -4.941 1 81.75 31 THR B O 1
ATOM 1604 N N . GLN B 1 32 ? 5.832 5.742 -4.891 1 79.38 32 GLN B N 1
ATOM 1605 C CA . GLN B 1 32 ? 6.695 4.664 -5.359 1 79.38 32 GLN B CA 1
ATOM 1606 C C . GLN B 1 32 ? 6.801 3.553 -4.316 1 79.38 32 GLN B C 1
ATOM 1608 O O . GLN B 1 32 ? 6.758 2.369 -4.656 1 79.38 32 GLN B O 1
ATOM 1613 N N . TRP B 1 33 ? 6.949 3.971 -3.15 1 80.12 33 TRP B N 1
ATOM 1614 C CA . TRP B 1 33 ? 7.012 3.021 -2.045 1 80.12 33 TRP B CA 1
ATOM 1615 C C . TRP B 1 33 ? 5.734 2.195 -1.961 1 80.12 33 TRP B C 1
ATOM 1617 O O . TRP B 1 33 ? 5.781 0.994 -1.684 1 80.12 33 TRP B O 1
ATOM 1627 N N . LEU B 1 34 ? 4.668 2.82 -2.277 1 77.94 34 LEU B N 1
ATOM 1628 C CA . LEU B 1 34 ? 3.383 2.135 -2.293 1 77.94 34 LEU B CA 1
ATOM 1629 C C . LEU B 1 34 ? 3.244 1.266 -3.539 1 77.94 34 LEU B C 1
ATOM 1631 O O . LEU B 1 34 ? 2.314 0.462 -3.641 1 77.94 34 LEU B O 1
ATOM 1635 N N . GLY B 1 35 ? 4.195 1.422 -4.438 1 72.94 35 GLY B N 1
ATOM 1636 C CA . GLY B 1 35 ? 4.148 0.645 -5.668 1 72.94 35 GLY B CA 1
ATOM 1637 C C . GLY B 1 35 ? 3.137 1.167 -6.668 1 72.94 35 GLY B C 1
ATOM 1638 O O . GLY B 1 35 ? 2.758 0.46 -7.602 1 72.94 35 GLY B O 1
ATOM 1639 N N . ILE B 1 36 ? 2.529 2.348 -6.477 1 66.62 36 ILE B N 1
ATOM 1640 C CA . ILE B 1 36 ? 1.421 2.896 -7.25 1 66.62 36 ILE B CA 1
ATOM 1641 C C . ILE B 1 36 ? 1.854 3.09 -8.703 1 66.62 36 ILE B C 1
ATOM 1643 O O . ILE B 1 36 ? 1.124 2.729 -9.625 1 66.62 36 ILE B O 1
ATOM 1647 N N . ASP B 1 37 ? 2.916 3.811 -9.078 1 59.72 37 ASP B N 1
ATOM 1648 C CA . ASP B 1 37 ? 3.314 4.125 -10.445 1 59.72 37 ASP B CA 1
ATOM 1649 C C . ASP B 1 37 ? 3.443 2.859 -11.289 1 59.72 37 ASP B C 1
ATOM 1651 O O . ASP B 1 37 ? 2.893 2.779 -12.383 1 59.72 37 ASP B O 1
ATOM 1655 N N . LEU B 1 38 ? 4.316 2.088 -10.891 1 54.81 38 LEU B N 1
ATOM 1656 C CA . LEU B 1 38 ? 4.578 0.853 -11.625 1 54.81 38 LEU B CA 1
ATOM 1657 C C . LEU B 1 38 ? 3.283 0.087 -11.875 1 54.81 38 LEU B C 1
ATOM 1659 O O . LEU B 1 38 ? 3.08 -0.454 -12.969 1 54.81 38 LEU B O 1
ATOM 1663 N N . THR B 1 39 ? 2.42 0.294 -10.977 1 55.47 39 THR B N 1
ATOM 1664 C CA . THR B 1 39 ? 1.25 -0.574 -11.047 1 55.47 39 THR B CA 1
ATOM 1665 C C . THR B 1 39 ? 0.242 -0.041 -12.062 1 55.47 39 THR B C 1
ATOM 1667 O O . THR B 1 39 ? -0.397 -0.817 -12.773 1 55.47 39 THR B O 1
ATOM 1670 N N . PHE B 1 40 ? 0.22 1.261 -12.289 1 60.09 40 PHE B N 1
ATOM 1671 C CA . PHE B 1 40 ? -0.896 1.779 -13.07 1 60.09 40 PHE B CA 1
ATOM 1672 C C . PHE B 1 40 ? -0.768 1.372 -14.531 1 60.09 40 PHE B C 1
ATOM 1674 O O . PHE B 1 40 ? -1.7 0.81 -15.109 1 60.09 40 PHE B O 1
ATOM 1681 N N . GLN B 1 41 ? 0.366 1.658 -15.211 1 59.66 41 GLN B N 1
ATOM 1682 C CA . GLN B 1 41 ? 0.476 1.302 -16.625 1 59.66 41 GLN B CA 1
ATOM 1683 C C . GLN B 1 41 ? 0.532 -0.212 -16.812 1 59.66 41 GLN B C 1
ATOM 1685 O O . GLN B 1 41 ? -0.186 -0.77 -17.641 1 59.66 41 GLN B O 1
ATOM 1690 N N . GLY B 1 42 ? 1.297 -0.878 -16.094 1 73.5 42 GLY B N 1
ATOM 1691 C CA . GLY B 1 42 ? 1.441 -2.32 -16.203 1 73.5 42 GLY B CA 1
ATOM 1692 C C . GLY B 1 42 ? 0.204 -3.082 -15.773 1 73.5 42 GLY B C 1
ATOM 1693 O O . GLY B 1 42 ? -0.184 -4.062 -16.406 1 73.5 42 GLY B O 1
ATOM 1694 N N . PHE B 1 43 ? -0.454 -2.469 -14.961 1 79 43 PHE B N 1
ATOM 1695 C CA . PHE B 1 43 ? -1.604 -3.154 -14.383 1 79 43 PHE B CA 1
ATOM 1696 C C . PHE B 1 43 ? -2.789 -3.119 -15.344 1 79 43 PHE B C 1
ATOM 1698 O O . PHE B 1 43 ? -3.482 -4.125 -15.516 1 79 43 PHE B O 1
ATOM 1705 N N . ALA B 1 44 ? -3.053 -1.959 -15.938 1 76.88 44 ALA B N 1
ATOM 1706 C CA . ALA B 1 44 ? -4.16 -1.845 -16.875 1 76.88 44 ALA B CA 1
ATOM 1707 C C . ALA B 1 44 ? -3.99 -2.818 -18.047 1 76.88 44 ALA B C 1
ATOM 1709 O O . ALA B 1 44 ? -4.949 -3.479 -18.453 1 76.88 44 ALA B O 1
ATOM 1710 N N . ALA B 1 45 ? -2.789 -2.881 -18.531 1 83.5 45 ALA B N 1
ATOM 1711 C CA . ALA B 1 45 ? -2.506 -3.807 -19.625 1 83.5 45 ALA B CA 1
ATOM 1712 C C . ALA B 1 45 ? -2.705 -5.254 -19.188 1 83.5 45 ALA B C 1
ATOM 1714 O O . ALA B 1 45 ? -3.219 -6.074 -19.938 1 83.5 45 ALA B O 1
ATOM 1715 N N . GLU B 1 46 ? -2.279 -5.578 -18 1 88 46 GLU B N 1
ATOM 1716 C CA . GLU B 1 46 ? -2.441 -6.926 -17.453 1 88 46 GLU B CA 1
ATOM 1717 C C . GLU B 1 46 ? -3.916 -7.309 -17.359 1 88 46 GLU B C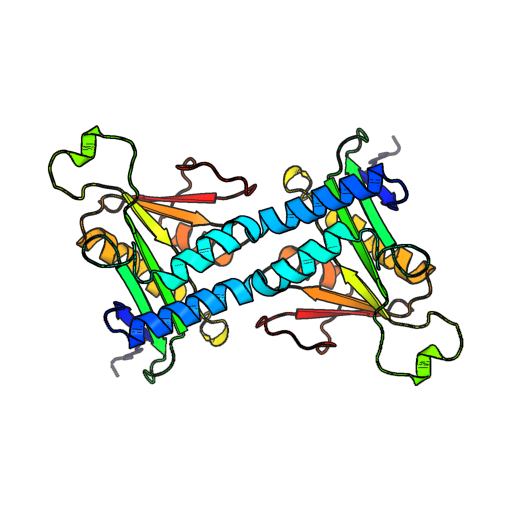 1
ATOM 1719 O O . GLU B 1 46 ? -4.305 -8.406 -17.766 1 88 46 GLU B O 1
ATOM 1724 N N . LEU B 1 47 ? -4.754 -6.414 -16.922 1 88.19 47 LEU B N 1
ATOM 1725 C CA . LEU B 1 47 ? -6.176 -6.684 -16.766 1 88.19 47 LEU B CA 1
ATOM 1726 C C . LEU B 1 47 ? -6.824 -6.984 -18.109 1 88.19 47 LEU B C 1
ATOM 1728 O O . LEU B 1 47 ? -7.664 -7.879 -18.219 1 88.19 47 LEU B O 1
ATOM 1732 N N . GLN B 1 48 ? -6.383 -6.277 -19.062 1 86.38 48 GLN B N 1
ATOM 1733 C CA . GLN B 1 48 ? -6.984 -6.406 -20.391 1 86.38 48 GLN B CA 1
ATOM 1734 C C . GLN B 1 48 ? -6.574 -7.719 -21.047 1 86.38 48 GLN B C 1
ATOM 1736 O O . GLN B 1 48 ? -7.293 -8.234 -21.906 1 86.38 48 GLN B O 1
ATOM 1741 N N . SER B 1 49 ? -5.473 -8.219 -20.625 1 91.62 49 SER B N 1
ATOM 1742 C CA . SER B 1 49 ? -4.918 -9.375 -21.328 1 91.62 49 SER B CA 1
ATOM 1743 C C . SER B 1 49 ? -5.137 -10.664 -20.547 1 91.62 49 SER B C 1
ATOM 1745 O O . SER B 1 49 ? -4.672 -11.727 -20.953 1 91.62 49 SER B O 1
ATOM 1747 N N . LEU B 1 50 ? -5.82 -10.633 -19.469 1 94.38 50 LEU B N 1
ATOM 1748 C CA . LEU B 1 50 ? -6.035 -11.836 -18.672 1 94.38 50 LEU B CA 1
ATOM 1749 C C . LEU B 1 50 ? -6.637 -12.945 -19.531 1 94.38 50 LEU B C 1
ATOM 1751 O O . LEU B 1 50 ? -7.523 -12.695 -20.344 1 94.38 50 LEU B O 1
ATOM 1755 N N . PRO B 1 51 ? -6.184 -14.211 -19.359 1 94.56 51 PRO B N 1
ATOM 1756 C CA . PRO B 1 51 ? -5.27 -14.625 -18.297 1 94.56 51 PRO B CA 1
ATOM 1757 C C . PRO B 1 51 ? -3.803 -14.383 -18.641 1 94.56 51 PRO B C 1
ATOM 1759 O O . PRO B 1 51 ? -2.93 -14.5 -17.781 1 94.56 51 PRO B O 1
ATOM 1762 N N . GLY B 1 52 ? -3.609 -14.094 -20.016 1 93.38 52 GLY B N 1
ATOM 1763 C CA . GLY B 1 52 ? -2.266 -13.734 -20.438 1 93.38 52 GLY B CA 1
ATOM 1764 C C . GLY B 1 52 ? -1.214 -14.742 -20.016 1 93.38 52 GLY B C 1
ATOM 1765 O O . GLY B 1 52 ? -1.354 -15.938 -20.266 1 93.38 52 GLY B O 1
ATOM 1766 N N . GLN B 1 53 ? -0.186 -14.242 -19.266 1 92.5 53 GLN B N 1
ATOM 1767 C CA . GLN B 1 53 ? 0.935 -15.086 -18.859 1 92.5 53 GLN B CA 1
ATOM 1768 C C . GLN B 1 53 ? 0.522 -16.062 -17.766 1 92.5 53 GLN B C 1
ATOM 1770 O O . GLN B 1 53 ? 1.271 -16.984 -17.438 1 92.5 53 GLN B O 1
ATOM 1775 N N . TYR B 1 54 ? -0.645 -15.859 -17.266 1 96.56 54 TYR B N 1
ATOM 1776 C CA . TYR B 1 54 ? -1.107 -16.75 -16.203 1 96.56 54 TYR B CA 1
ATOM 1777 C C . TYR B 1 54 ? -1.851 -17.938 -16.781 1 96.56 54 TYR B C 1
ATOM 1779 O O . TYR B 1 54 ? -2.34 -18.797 -16.047 1 96.56 54 TYR B O 1
ATOM 1787 N N . ALA B 1 55 ? -1.922 -18 -18.016 1 94 55 ALA B N 1
ATOM 1788 C CA . ALA B 1 55 ? -2.686 -19.047 -18.688 1 94 55 ALA B CA 1
ATOM 1789 C C . ALA B 1 55 ? -1.875 -20.344 -18.781 1 94 55 ALA B C 1
ATOM 1791 O O . ALA B 1 55 ? -0.643 -20.312 -18.828 1 94 55 ALA B O 1
ATOM 1792 N N . ALA B 1 56 ? -2.592 -21.484 -18.828 1 91.38 56 ALA B N 1
ATOM 1793 C CA . ALA B 1 56 ? -1.982 -22.75 -19.219 1 91.38 56 ALA B CA 1
ATOM 1794 C C . ALA B 1 56 ? -1.375 -22.672 -20.609 1 91.38 56 ALA B C 1
ATOM 1796 O O . ALA B 1 56 ? -1.839 -21.891 -21.453 1 91.38 56 ALA B O 1
ATOM 1797 N N . PRO B 1 57 ? -0.33 -23.438 -20.781 1 93.44 57 PRO B N 1
ATOM 1798 C CA . PRO B 1 57 ? 0.212 -24.531 -19.969 1 93.44 57 PRO B CA 1
ATOM 1799 C C . PRO B 1 57 ? 1.38 -24.078 -19.094 1 93.44 57 PRO B C 1
ATOM 1801 O O . PRO B 1 57 ? 1.931 -24.891 -18.344 1 93.44 57 PRO B O 1
ATOM 1804 N N . HIS B 1 58 ? 1.765 -22.875 -19.141 1 93.19 58 HIS B N 1
ATOM 1805 C CA . HIS B 1 58 ? 2.979 -22.484 -18.422 1 93.19 58 HIS B CA 1
ATOM 1806 C C . HIS B 1 58 ? 2.658 -21.594 -17.234 1 93.19 58 HIS B C 1
ATOM 1808 O O . HIS B 1 58 ? 3.531 -21.328 -16.391 1 93.19 58 HIS B O 1
ATOM 1814 N N . GLY B 1 59 ? 1.448 -21.109 -17.203 1 96.31 59 GLY B N 1
ATOM 1815 C CA . GLY B 1 59 ? 0.986 -20.312 -16.078 1 96.31 59 GLY B CA 1
ATOM 1816 C C . GLY B 1 59 ? -0.242 -20.875 -15.398 1 96.31 59 GLY B C 1
ATOM 1817 O O . GLY B 1 59 ? -0.741 -21.938 -15.789 1 96.31 59 GLY B O 1
ATOM 1818 N N . GLU B 1 60 ? -0.632 -20.234 -14.352 1 97.81 60 GLU B N 1
ATOM 1819 C CA . GLU B 1 60 ? -1.818 -20.641 -13.602 1 97.81 60 GLU B CA 1
ATOM 1820 C C . GLU B 1 60 ? -2.447 -19.453 -12.891 1 97.81 60 GLU B C 1
ATOM 1822 O O . GLU B 1 60 ? -1.739 -18.594 -12.367 1 97.81 60 GLU B O 1
ATOM 1827 N N . LEU B 1 61 ? -3.709 -19.422 -12.992 1 98.62 61 LEU B N 1
ATOM 1828 C CA . LEU B 1 61 ? -4.516 -18.469 -12.227 1 98.62 61 LEU B CA 1
ATOM 1829 C C . LEU B 1 61 ? -5.582 -19.203 -11.414 1 98.62 61 LEU B C 1
ATOM 1831 O O . LEU B 1 61 ? -6.453 -19.859 -11.977 1 98.62 61 LEU B O 1
ATOM 1835 N N . LEU B 1 62 ? -5.457 -19.094 -10.07 1 98.69 62 LEU B N 1
ATOM 1836 C CA . LEU B 1 62 ? -6.391 -19.75 -9.164 1 98.69 62 LEU B CA 1
ATOM 1837 C C . LEU B 1 62 ? -7.344 -18.75 -8.539 1 98.69 62 LEU B C 1
ATOM 1839 O O . LEU B 1 62 ? -6.93 -17.641 -8.156 1 98.69 62 LEU B O 1
ATOM 1843 N N . LEU B 1 63 ? -8.555 -19.141 -8.461 1 98.31 63 LEU B N 1
ATOM 1844 C CA . LEU B 1 63 ? -9.609 -18.359 -7.816 1 98.31 63 LEU B CA 1
ATOM 1845 C C . LEU B 1 63 ? -10.172 -19.109 -6.609 1 98.31 63 LEU B C 1
ATOM 1847 O O . LEU B 1 63 ? -10.305 -20.328 -6.637 1 98.31 63 LEU B O 1
ATOM 1851 N N . ALA B 1 64 ? -10.438 -18.375 -5.594 1 98 64 ALA B N 1
ATOM 1852 C CA . ALA B 1 64 ? -11.164 -18.922 -4.453 1 98 64 ALA B CA 1
ATOM 1853 C C . ALA B 1 64 ? -12.578 -18.359 -4.387 1 98 64 ALA B C 1
ATOM 1855 O O . ALA B 1 64 ? -12.781 -17.156 -4.547 1 98 64 ALA B O 1
ATOM 1856 N N . TYR B 1 65 ? -13.5 -19.219 -4.18 1 96.38 65 TYR B N 1
ATOM 1857 C CA . TYR B 1 65 ? -14.898 -18.844 -4.004 1 96.38 65 TYR B CA 1
ATOM 1858 C C . TYR B 1 65 ? -15.383 -19.203 -2.607 1 96.38 65 TYR B C 1
ATOM 1860 O O . TYR B 1 65 ? -14.93 -20.188 -2.014 1 96.38 65 TYR B O 1
ATOM 1868 N N . SER B 1 66 ? -16.344 -18.359 -2.146 1 93 66 SER B N 1
ATOM 1869 C CA . SER B 1 66 ? -16.984 -18.703 -0.879 1 93 66 SER B CA 1
ATOM 1870 C C . SER B 1 66 ? -17.672 -20.062 -0.946 1 93 66 SER B C 1
ATOM 1872 O O . SER B 1 66 ? -17.953 -20.562 -2.035 1 93 66 SER B O 1
ATOM 1874 N N . ALA B 1 67 ? -17.859 -20.672 0.202 1 85.25 67 ALA B N 1
ATOM 1875 C CA . ALA B 1 67 ? -18.375 -22.031 0.289 1 85.25 67 ALA B CA 1
ATOM 1876 C C . ALA B 1 67 ? -19.734 -22.156 -0.396 1 85.25 67 ALA B C 1
ATOM 1878 O O . ALA B 1 67 ? -20.047 -23.188 -0.988 1 85.25 67 ALA B O 1
ATOM 1879 N N . ASP B 1 68 ? -20.453 -21.047 -0.29 1 81.12 68 ASP B N 1
ATOM 1880 C CA . ASP B 1 68 ? -21.75 -21.109 -0.936 1 81.12 68 ASP B CA 1
ATOM 1881 C C . ASP B 1 68 ? -21.625 -20.938 -2.447 1 81.12 68 ASP B C 1
ATOM 1883 O O . ASP B 1 68 ? -22.625 -21.016 -3.17 1 81.12 68 ASP B O 1
ATOM 1887 N N . GLY B 1 69 ? -20.438 -20.875 -3.014 1 70.44 69 GLY B N 1
ATOM 1888 C CA . GLY B 1 69 ? -20 -21.016 -4.398 1 70.44 69 GLY B CA 1
ATOM 1889 C C . GLY B 1 69 ? -20.297 -19.781 -5.23 1 70.44 69 GLY B C 1
ATOM 1890 O O . GLY B 1 69 ? -20.078 -19.766 -6.445 1 70.44 69 GLY B O 1
ATOM 1891 N N . GLY B 1 70 ? -20.5 -18.719 -4.723 1 81 70 GLY B N 1
ATOM 1892 C CA . GLY B 1 70 ? -20.969 -17.703 -5.652 1 81 70 GLY B CA 1
ATOM 1893 C C . GLY B 1 70 ? -20.141 -16.422 -5.594 1 81 70 GLY B C 1
ATOM 1894 O O . GLY B 1 70 ? -20.141 -15.633 -6.543 1 81 70 GLY B O 1
ATOM 1895 N N . ILE B 1 71 ? -19.391 -16.328 -4.688 1 90.44 71 ILE B N 1
ATOM 1896 C CA . ILE B 1 71 ? -18.719 -15.039 -4.57 1 90.44 71 ILE B CA 1
ATOM 1897 C C . ILE B 1 71 ? -17.203 -15.234 -4.617 1 90.44 71 ILE B C 1
ATOM 1899 O O . ILE B 1 71 ? -16.641 -15.953 -3.791 1 90.44 71 ILE B O 1
ATOM 1903 N N . PRO B 1 72 ? -16.5 -14.703 -5.688 1 96.06 72 PRO B N 1
ATOM 1904 C CA . PRO B 1 72 ? -15.039 -14.742 -5.66 1 96.06 72 PRO B CA 1
ATOM 1905 C C . PRO B 1 72 ? -14.453 -13.992 -4.469 1 96.06 72 PRO B C 1
ATOM 1907 O O . PRO B 1 72 ? -14.805 -12.836 -4.227 1 96.06 72 PRO B O 1
ATOM 1910 N N . ILE B 1 73 ? -13.578 -14.672 -3.697 1 96.56 73 ILE B N 1
ATOM 1911 C CA . ILE B 1 73 ? -13.117 -14.055 -2.459 1 96.56 73 ILE B CA 1
ATOM 1912 C C . ILE B 1 73 ? -11.594 -14.07 -2.41 1 96.56 73 ILE B C 1
ATOM 1914 O O . ILE B 1 73 ? -10.992 -13.578 -1.451 1 96.56 73 ILE B O 1
ATOM 1918 N N . GLY B 1 74 ? -10.938 -14.602 -3.406 1 97.88 74 GLY B N 1
ATOM 1919 C CA . GLY B 1 74 ? -9.484 -14.594 -3.41 1 97.88 74 GLY B CA 1
ATOM 1920 C C . GLY B 1 74 ? -8.883 -15.125 -4.699 1 97.88 74 GLY B C 1
ATOM 1921 O O . GLY B 1 74 ? -9.594 -15.711 -5.523 1 97.88 74 GLY B O 1
ATOM 1922 N N . CYS B 1 75 ? -7.598 -14.828 -4.906 1 98.62 75 CYS B N 1
ATOM 1923 C CA . CYS B 1 75 ? -6.898 -15.297 -6.098 1 98.62 75 CYS B CA 1
ATOM 1924 C C . CYS B 1 75 ? -5.395 -15.367 -5.859 1 98.62 75 CYS B C 1
ATOM 1926 O O . CYS B 1 75 ? -4.895 -14.844 -4.859 1 98.62 75 CYS B O 1
ATOM 1928 N N . VAL B 1 76 ? -4.73 -16.031 -6.668 1 98.69 76 VAL B N 1
ATOM 1929 C CA . VAL B 1 76 ? -3.279 -16.094 -6.793 1 98.69 76 VAL B CA 1
ATOM 1930 C C . VAL B 1 76 ? -2.896 -16.594 -8.18 1 98.69 76 VAL B C 1
ATOM 1932 O O . VAL B 1 76 ? -3.672 -17.312 -8.828 1 98.69 76 VAL B O 1
ATOM 1935 N N . ALA B 1 77 ? -1.742 -16.156 -8.648 1 98.25 77 ALA B N 1
ATOM 1936 C CA . ALA B 1 77 ? -1.345 -16.562 -10 1 98.25 77 ALA B CA 1
ATOM 1937 C C . ALA B 1 77 ? 0.146 -16.891 -10.055 1 98.25 77 ALA B C 1
ATOM 1939 O O . ALA B 1 77 ? 0.899 -16.547 -9.148 1 98.25 77 ALA B O 1
ATOM 1940 N N . ALA B 1 78 ? 0.544 -17.594 -11.023 1 97.69 78 ALA B N 1
ATOM 1941 C CA . ALA B 1 78 ? 1.938 -17.891 -11.359 1 97.69 78 ALA B CA 1
ATOM 1942 C C . ALA B 1 78 ? 2.188 -17.719 -12.859 1 97.69 78 ALA B C 1
ATOM 1944 O O . ALA B 1 78 ? 1.352 -18.109 -13.68 1 97.69 78 ALA B O 1
ATOM 1945 N N . ARG B 1 79 ? 3.285 -17.078 -13.164 1 96.19 79 ARG B N 1
ATOM 1946 C CA . ARG B 1 79 ? 3.705 -16.922 -14.555 1 96.19 79 ARG B CA 1
ATOM 1947 C C . ARG B 1 79 ? 5.156 -17.344 -14.742 1 96.19 79 ARG B C 1
ATOM 1949 O O . ARG B 1 79 ? 5.938 -17.344 -13.789 1 96.19 79 ARG B O 1
ATOM 1956 N N . PRO B 1 80 ? 5.523 -17.812 -15.953 1 94.62 80 PRO B N 1
ATOM 1957 C CA . PRO B 1 80 ? 6.926 -18.172 -16.188 1 94.62 80 PRO B CA 1
ATOM 1958 C C . PRO B 1 80 ? 7.871 -16.969 -16.047 1 94.62 80 PRO B C 1
ATOM 1960 O O . PRO B 1 80 ? 7.516 -15.852 -16.422 1 94.62 80 PRO B O 1
ATOM 1963 N N . LEU B 1 81 ? 8.945 -17.234 -15.375 1 90.94 81 LEU B N 1
ATOM 1964 C CA . LEU B 1 81 ? 10.016 -16.234 -15.312 1 90.94 81 LEU B CA 1
ATOM 1965 C C . LEU B 1 81 ? 11.07 -16.516 -16.375 1 90.94 81 LEU B C 1
ATOM 1967 O O . LEU B 1 81 ? 11.57 -17.641 -16.484 1 90.94 81 LEU B O 1
ATOM 1971 N N . LYS B 1 82 ? 11.094 -15.672 -17.438 1 71.38 82 LYS B N 1
ATOM 1972 C CA . LYS B 1 82 ? 12.086 -15.867 -18.484 1 71.38 82 LYS B CA 1
ATOM 1973 C C . LYS B 1 82 ? 13.5 -15.641 -17.953 1 71.38 82 LYS B C 1
ATOM 1975 O O . LYS B 1 82 ? 13.773 -14.633 -17.297 1 71.38 82 LYS B O 1
ATOM 1980 N N . THR B 1 83 ? 14.047 -16.609 -17.375 1 56.59 83 THR B N 1
ATOM 1981 C CA . THR B 1 83 ? 15.43 -16.453 -16.938 1 56.59 83 THR B CA 1
ATOM 1982 C C . THR B 1 83 ? 16.344 -16.203 -18.141 1 56.59 83 THR B C 1
ATOM 1984 O O . THR B 1 83 ? 16.062 -16.641 -19.25 1 56.59 83 THR B O 1
ATOM 1987 N N . THR B 1 84 ? 16.875 -14.953 -18.219 1 45.38 84 THR B N 1
ATOM 1988 C CA . THR B 1 84 ? 17.891 -14.656 -19.219 1 45.38 84 THR B CA 1
ATOM 1989 C C . THR B 1 84 ? 18.812 -15.867 -19.422 1 45.38 84 THR B C 1
ATOM 1991 O O . THR B 1 84 ? 19.672 -15.844 -20.297 1 45.38 84 THR B O 1
ATOM 1994 N N . SER B 1 85 ? 19.047 -16.625 -18.469 1 41.56 85 SER B N 1
ATOM 1995 C CA . SER B 1 85 ? 20.125 -17.531 -18.797 1 41.56 85 SER B CA 1
ATOM 1996 C C . SER B 1 85 ? 19.688 -18.562 -19.844 1 41.56 85 SER B C 1
ATOM 1998 O O . SER B 1 85 ? 18.719 -19.297 -19.625 1 41.56 85 SER B O 1
ATOM 2000 N N . TYR B 1 86 ? 19.859 -18.234 -21.141 1 37.72 86 TYR B N 1
ATOM 2001 C CA . TYR B 1 86 ? 19.781 -18.969 -22.391 1 37.72 86 TYR B CA 1
ATOM 2002 C C . TYR B 1 86 ? 19.938 -20.469 -22.172 1 37.72 86 TYR B C 1
ATOM 2004 O O . TYR B 1 86 ? 19.375 -21.281 -22.906 1 37.72 86 TYR B O 1
ATOM 2012 N N . ALA B 1 87 ? 20.969 -20.812 -21.391 1 39.72 87 ALA B N 1
ATOM 2013 C CA . ALA B 1 87 ? 21.438 -22.188 -21.469 1 39.72 87 ALA B CA 1
ATOM 2014 C C . ALA B 1 87 ? 20.312 -23.172 -21.109 1 39.72 87 ALA B C 1
ATOM 2016 O O . ALA B 1 87 ? 20.266 -24.266 -21.656 1 39.72 87 ALA B O 1
ATOM 2017 N N . GLU B 1 88 ? 19.453 -22.734 -20.188 1 41.75 88 GLU B N 1
ATOM 2018 C CA . GLU B 1 88 ? 18.578 -23.797 -19.672 1 41.75 88 GLU B CA 1
ATOM 2019 C C . GLU B 1 88 ? 17.344 -23.969 -20.531 1 41.75 88 GLU B C 1
ATOM 2021 O O . GLU B 1 88 ? 16.531 -24.875 -20.281 1 41.75 88 GLU B O 1
ATOM 2026 N N . GLN B 1 89 ? 17 -23.016 -21.375 1 42.09 89 GLN B N 1
ATOM 2027 C CA . GLN B 1 89 ? 15.812 -23.219 -22.188 1 42.09 89 GLN B CA 1
ATOM 2028 C C . GLN B 1 89 ? 16.047 -24.312 -23.234 1 42.09 89 GLN B C 1
ATOM 2030 O O . GLN B 1 89 ? 15.125 -24.656 -23.984 1 42.09 89 GLN B O 1
ATOM 2035 N N . GLU B 1 90 ? 17.219 -24.562 -23.484 1 39.56 90 GLU B N 1
ATOM 2036 C CA . GLU B 1 90 ? 17.391 -25.422 -24.656 1 39.56 90 GLU B CA 1
ATOM 2037 C C . GLU B 1 90 ? 16.516 -26.672 -24.547 1 39.56 90 GLU B C 1
ATOM 2039 O O . GLU B 1 90 ? 16.203 -27.297 -25.562 1 39.56 90 GLU B O 1
ATOM 2044 N N . HIS B 1 91 ? 16.734 -27.531 -23.484 1 39.47 91 HIS B N 1
ATOM 2045 C CA . HIS B 1 91 ? 16.281 -28.906 -23.703 1 39.47 91 HIS B CA 1
ATOM 2046 C C . HIS B 1 91 ? 14.797 -29.062 -23.344 1 39.47 91 HIS B C 1
ATOM 2048 O O . HIS B 1 91 ? 14.375 -30.125 -22.906 1 39.47 91 HIS B O 1
ATOM 2054 N N . GLY B 1 92 ? 13.773 -28.25 -23.75 1 42.44 92 GLY B N 1
ATOM 2055 C CA . GLY B 1 92 ? 12.336 -28.469 -23.719 1 42.44 92 GLY B CA 1
ATOM 2056 C C . GLY B 1 92 ? 11.758 -28.484 -22.328 1 42.44 92 GLY B C 1
ATOM 2057 O O . GLY B 1 92 ? 10.555 -28.703 -22.141 1 42.44 92 GLY B O 1
ATOM 2058 N N . GLU B 1 93 ? 12.414 -28.984 -21.266 1 46.25 93 GLU B N 1
ATOM 2059 C CA . GLU B 1 93 ? 11.906 -29.141 -19.906 1 46.25 93 GLU B CA 1
ATOM 2060 C C . GLU B 1 93 ? 11.68 -27.781 -19.234 1 46.25 93 GLU B C 1
ATOM 2062 O O . GLU B 1 93 ? 12.5 -26.875 -19.375 1 46.25 93 GLU B O 1
ATOM 2067 N N . VAL B 1 94 ? 10.523 -27.281 -19.188 1 51 94 VAL B N 1
ATOM 2068 C CA . VAL B 1 94 ? 10.164 -26.094 -18.406 1 51 94 VAL B CA 1
ATOM 2069 C C . VAL B 1 94 ? 11 -26.047 -17.141 1 51 94 VAL B C 1
ATOM 2071 O O . VAL B 1 94 ? 10.648 -26.688 -16.125 1 51 94 VAL B O 1
ATOM 2074 N N . GLY B 1 95 ? 12.188 -26.641 -17.094 1 59.09 95 GLY B N 1
ATOM 2075 C CA . GLY B 1 95 ? 12.961 -26.781 -15.867 1 59.09 95 GLY B CA 1
ATOM 2076 C C . GLY B 1 95 ? 13.312 -25.438 -15.234 1 59.09 95 GLY B C 1
ATOM 2077 O O . GLY B 1 95 ? 14.375 -25.297 -14.625 1 59.09 95 GLY B O 1
ATOM 2078 N N . GLY B 1 96 ? 12.328 -24.375 -15.414 1 83 96 GLY B N 1
ATOM 2079 C CA . GLY B 1 96 ? 12.641 -22.984 -15.156 1 83 96 GLY B CA 1
ATOM 2080 C C . GLY B 1 96 ? 11.945 -22.422 -13.922 1 83 96 GLY B C 1
ATOM 2081 O O . GLY B 1 96 ? 11.484 -23.188 -13.07 1 83 96 GLY B O 1
ATOM 2082 N N . CYS B 1 97 ? 12.156 -21.312 -13.656 1 92.75 97 CYS B N 1
ATOM 2083 C CA . CYS B 1 97 ? 11.617 -20.547 -12.531 1 92.75 97 CYS B CA 1
ATOM 2084 C C . CYS B 1 97 ? 10.32 -19.859 -12.914 1 92.75 97 CYS B C 1
ATOM 2086 O O . CYS B 1 97 ? 10.125 -19.484 -14.078 1 92.75 97 CYS B O 1
ATOM 2088 N N . CYS B 1 98 ? 9.391 -19.922 -12.031 1 96.31 98 CYS B N 1
ATOM 2089 C CA . CYS B 1 98 ? 8.18 -19.125 -12.211 1 96.31 98 CYS B CA 1
ATOM 2090 C C . CYS B 1 98 ? 8.055 -18.062 -11.125 1 96.31 98 CYS B C 1
ATOM 2092 O O . CYS B 1 98 ? 8.82 -18.062 -10.164 1 96.31 98 CYS B O 1
ATOM 2094 N N . GLU B 1 99 ? 7.164 -17.172 -11.398 1 97.19 99 GLU B N 1
ATOM 2095 C CA . GLU B 1 99 ? 6.898 -16.078 -10.461 1 97.19 99 GLU B CA 1
ATOM 2096 C C . GLU B 1 99 ? 5.449 -16.109 -9.984 1 97.19 99 GLU B C 1
ATOM 2098 O O . GLU B 1 99 ? 4.523 -16.203 -10.789 1 97.19 99 GLU B O 1
ATOM 2103 N N . MET B 1 100 ? 5.324 -16.109 -8.672 1 97.88 100 MET B N 1
ATOM 2104 C CA . MET B 1 100 ? 4 -15.977 -8.07 1 97.88 100 MET B CA 1
ATOM 2105 C C . MET B 1 100 ? 3.592 -14.508 -7.996 1 97.88 100 MET B C 1
ATOM 2107 O O . MET B 1 100 ? 4.406 -13.648 -7.66 1 97.88 100 MET B O 1
ATOM 2111 N N . LYS B 1 101 ? 2.312 -14.227 -8.305 1 95.12 101 LYS B N 1
ATOM 2112 C CA . LYS B 1 101 ? 1.78 -12.867 -8.32 1 95.12 101 LYS B CA 1
ATOM 2113 C C . LYS B 1 101 ? 0.32 -12.844 -7.879 1 95.12 101 LYS B C 1
ATOM 2115 O O . LYS B 1 101 ? -0.352 -13.883 -7.883 1 95.12 101 LYS B O 1
ATOM 2120 N N . ARG B 1 102 ? -0.114 -11.633 -7.445 1 94.25 102 ARG B N 1
ATOM 2121 C CA . ARG B 1 102 ? -1.524 -11.266 -7.355 1 94.25 102 ARG B CA 1
ATOM 2122 C C . ARG B 1 102 ? -2.221 -12.055 -6.25 1 94.25 102 ARG B C 1
ATOM 2124 O O . ARG B 1 102 ? -3.371 -12.469 -6.406 1 94.25 102 ARG B O 1
ATOM 2131 N N . LEU B 1 103 ? -1.464 -12.352 -5.211 1 97.19 103 LEU B N 1
ATOM 2132 C CA . LEU B 1 103 ? -2.164 -12.891 -4.047 1 97.19 103 LEU B CA 1
ATOM 2133 C C . LEU B 1 103 ? -3.096 -11.844 -3.445 1 97.19 103 LEU B C 1
ATOM 2135 O O . LEU B 1 103 ? -2.664 -10.734 -3.123 1 97.19 103 LEU B O 1
ATOM 2139 N N . TYR B 1 104 ? -4.336 -12.219 -3.371 1 95.5 104 TYR B N 1
ATOM 2140 C CA . TYR B 1 104 ? -5.312 -11.32 -2.771 1 95.5 104 TYR B CA 1
ATOM 2141 C C . TYR B 1 104 ? -6.438 -12.094 -2.102 1 95.5 104 TYR B C 1
ATOM 2143 O O . TYR B 1 104 ? -6.938 -13.078 -2.654 1 95.5 104 TYR B O 1
ATOM 2151 N N . VAL B 1 105 ? -6.73 -11.773 -0.939 1 95.31 105 VAL B N 1
ATOM 2152 C CA . VAL B 1 105 ? -7.875 -12.273 -0.184 1 95.31 105 VAL B CA 1
ATOM 2153 C C . VAL B 1 105 ? -8.781 -11.109 0.214 1 95.31 105 VAL B C 1
ATOM 2155 O O . VAL B 1 105 ? -8.32 -10.125 0.792 1 95.31 105 VAL B O 1
ATOM 2158 N N . SER B 1 106 ? -10.016 -11.234 -0.176 1 91.88 106 SER B N 1
ATOM 2159 C CA . SER B 1 106 ? -10.969 -10.195 0.199 1 91.88 106 SER B CA 1
ATOM 2160 C C . SER B 1 106 ? -10.961 -9.961 1.706 1 91.88 106 SER B C 1
ATOM 2162 O O . SER B 1 106 ? -10.773 -10.898 2.486 1 91.88 106 SER B O 1
ATOM 2164 N N . PRO B 1 107 ? -11.172 -8.68 2.117 1 87.44 107 PRO B N 1
ATOM 2165 C CA . PRO B 1 107 ? -11.125 -8.352 3.545 1 87.44 107 PRO B CA 1
ATOM 2166 C C . PRO B 1 107 ? -12.031 -9.25 4.387 1 87.44 107 PRO B C 1
ATOM 2168 O O . PRO B 1 107 ? -11.633 -9.703 5.461 1 87.44 107 PRO B O 1
ATOM 2171 N N . ALA B 1 108 ? -13.258 -9.562 3.914 1 84.56 108 ALA B N 1
ATOM 2172 C CA . ALA B 1 108 ? -14.234 -10.344 4.668 1 84.56 108 ALA B CA 1
ATOM 2173 C C . ALA B 1 108 ? -13.766 -11.789 4.84 1 84.56 108 ALA B C 1
ATOM 2175 O O . ALA B 1 108 ? -14.266 -12.508 5.703 1 84.56 108 ALA B O 1
ATOM 2176 N N . ALA B 1 109 ? -12.781 -12.219 4.062 1 92.19 109 ALA B N 1
ATOM 2177 C CA . ALA B 1 109 ? -12.336 -13.609 4.086 1 92.19 109 ALA B CA 1
ATOM 2178 C C . ALA B 1 109 ? -10.969 -13.742 4.766 1 92.19 109 ALA B C 1
ATOM 2180 O O . ALA B 1 109 ? -10.43 -14.844 4.875 1 92.19 109 ALA B O 1
ATOM 2181 N N . ARG B 1 110 ? -10.391 -12.648 5.207 1 90.19 110 ARG B N 1
ATOM 2182 C CA . ARG B 1 110 ? -9.086 -12.695 5.859 1 90.19 110 ARG B CA 1
ATOM 2183 C C . ARG B 1 110 ? -9.188 -13.336 7.238 1 90.19 110 ARG B C 1
ATOM 2185 O O . ARG B 1 110 ? -10.242 -13.305 7.867 1 90.19 110 ARG B O 1
ATOM 2192 N N . GLY B 1 111 ? -8.133 -13.969 7.633 1 90.38 111 GLY B N 1
ATOM 2193 C CA . GLY B 1 111 ? -8.117 -14.648 8.914 1 90.38 111 GLY B CA 1
ATOM 2194 C C . GLY B 1 111 ? -8.742 -16.031 8.867 1 90.38 111 GLY B C 1
ATOM 2195 O O . GLY B 1 111 ? -8.836 -16.719 9.891 1 90.38 111 GLY B O 1
ATOM 2196 N N . THR B 1 112 ? -9.141 -16.5 7.754 1 92.38 112 THR B N 1
ATOM 2197 C CA . THR B 1 112 ? -9.812 -17.797 7.613 1 92.38 112 THR B CA 1
ATOM 2198 C C . THR B 1 112 ? -8.82 -18.875 7.184 1 92.38 112 THR B C 1
ATOM 2200 O O . THR B 1 112 ? -9.188 -20.047 7.082 1 92.38 112 THR B O 1
ATOM 2203 N N . GLY B 1 113 ? -7.602 -18.516 6.875 1 95.81 113 GLY B N 1
ATOM 2204 C CA . GLY B 1 113 ? -6.621 -19.453 6.355 1 95.81 113 GLY B CA 1
ATOM 2205 C C . GLY B 1 113 ? -6.594 -19.516 4.84 1 95.81 113 GLY B C 1
ATOM 2206 O O . GLY B 1 113 ? -5.777 -20.234 4.258 1 95.81 113 GLY B O 1
ATOM 2207 N N . LEU B 1 114 ? -7.387 -18.797 4.207 1 96.5 114 LEU B N 1
ATOM 2208 C CA . LEU B 1 114 ? -7.504 -18.828 2.752 1 96.5 114 LEU B CA 1
ATOM 2209 C C . LEU B 1 114 ? -6.195 -18.406 2.096 1 96.5 114 LEU B C 1
ATOM 2211 O O . LEU B 1 114 ? -5.781 -18.984 1.089 1 96.5 114 LEU B O 1
ATOM 2215 N N . GLY B 1 115 ? -5.539 -17.328 2.633 1 97.81 115 GLY B N 1
ATOM 2216 C CA . GLY B 1 115 ? -4.258 -16.922 2.08 1 97.81 115 GLY B CA 1
ATOM 2217 C C . GLY B 1 115 ? -3.254 -18.047 1.999 1 97.81 115 GLY B C 1
ATOM 2218 O O . GLY B 1 115 ? -2.641 -18.266 0.953 1 97.81 115 GLY B O 1
ATOM 2219 N N . LYS B 1 116 ? -3.131 -18.719 3.061 1 98.19 116 LYS B N 1
ATOM 2220 C CA . LYS B 1 116 ? -2.227 -19.859 3.115 1 98.19 116 LYS B CA 1
ATOM 2221 C C . LYS B 1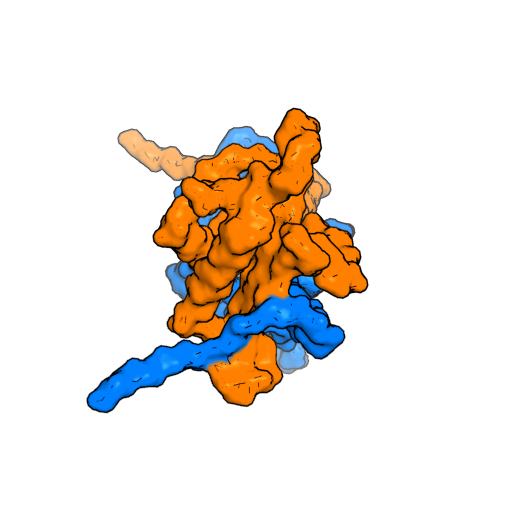 116 ? -2.627 -20.922 2.104 1 98.19 116 LYS B C 1
ATOM 2223 O O . LYS B 1 116 ? -1.778 -21.469 1.391 1 98.19 116 LYS B O 1
ATOM 2228 N N . ALA B 1 117 ? -3.902 -21.219 2.072 1 98 117 ALA B N 1
ATOM 2229 C CA . ALA B 1 117 ? -4.402 -22.234 1.155 1 98 117 ALA B CA 1
ATOM 2230 C C . ALA B 1 117 ? -4.105 -21.875 -0.294 1 98 117 ALA B C 1
ATOM 2232 O O . ALA B 1 117 ? -3.738 -22.734 -1.099 1 98 117 ALA B O 1
ATOM 2233 N N . LEU B 1 118 ? -4.293 -20.641 -0.651 1 98.56 118 LEU B N 1
ATOM 2234 C CA . LEU B 1 118 ? -4.02 -20.156 -2.002 1 98.56 118 LEU B CA 1
ATOM 2235 C C . LEU B 1 118 ? -2.539 -20.328 -2.344 1 98.56 118 LEU B C 1
ATOM 2237 O O . LEU B 1 118 ? -2.195 -20.828 -3.416 1 98.56 118 LEU B O 1
ATOM 2241 N N . VAL B 1 119 ? -1.67 -19.938 -1.444 1 98.75 119 VAL B N 1
ATOM 2242 C CA . VAL B 1 119 ? -0.234 -20.016 -1.69 1 98.75 119 VAL B CA 1
ATOM 2243 C C . VAL B 1 119 ? 0.192 -21.484 -1.811 1 98.75 119 VAL B C 1
ATOM 2245 O O . VAL B 1 119 ? 0.932 -21.844 -2.727 1 98.75 119 VAL B O 1
ATOM 2248 N N . GLU B 1 120 ? -0.258 -22.297 -0.93 1 98.69 120 GLU B N 1
ATOM 2249 C CA . GLU B 1 120 ? 0.058 -23.719 -1.007 1 98.69 120 GLU B CA 1
ATOM 2250 C C . GLU B 1 120 ? -0.419 -24.312 -2.326 1 98.69 120 GLU B C 1
ATOM 2252 O O . GLU B 1 120 ? 0.277 -25.141 -2.93 1 98.69 120 GLU B O 1
ATOM 2257 N N . SER B 1 121 ? -1.593 -23.938 -2.732 1 98.69 121 SER B N 1
ATOM 2258 C CA . SER B 1 121 ? -2.158 -24.453 -3.971 1 98.69 121 SER B CA 1
ATOM 2259 C C . SER B 1 121 ? -1.326 -24.047 -5.18 1 98.69 121 SER B C 1
ATOM 2261 O O . SER B 1 121 ? -1.083 -24.844 -6.082 1 98.69 121 SER B O 1
ATOM 2263 N N . ILE B 1 122 ? -0.877 -22.781 -5.242 1 98.69 122 ILE B N 1
ATOM 2264 C CA . ILE B 1 122 ? -0.128 -22.312 -6.402 1 98.69 122 ILE B CA 1
ATOM 2265 C C . ILE B 1 122 ? 1.263 -22.953 -6.41 1 98.69 122 ILE B C 1
ATOM 2267 O O . ILE B 1 122 ? 1.826 -23.219 -7.473 1 98.69 122 ILE B O 1
ATOM 2271 N N . ILE B 1 123 ? 1.813 -23.188 -5.246 1 98.56 123 ILE B N 1
ATOM 2272 C CA . ILE B 1 123 ? 3.084 -23.891 -5.137 1 98.56 123 ILE B CA 1
ATOM 2273 C C . ILE B 1 123 ? 2.943 -25.297 -5.723 1 98.56 123 ILE B C 1
ATOM 2275 O O . ILE B 1 123 ? 3.783 -25.734 -6.512 1 98.56 123 ILE B O 1
ATOM 2279 N N . GLN B 1 124 ? 1.911 -25.969 -5.328 1 98.38 124 GLN B N 1
ATOM 2280 C CA . GLN B 1 124 ? 1.667 -27.312 -5.848 1 98.38 124 GLN B CA 1
ATOM 2281 C C . GLN B 1 124 ? 1.487 -27.281 -7.363 1 98.38 124 GLN B C 1
ATOM 2283 O O . GLN B 1 124 ? 2 -28.156 -8.07 1 98.38 124 GLN B O 1
ATOM 2288 N N . LYS B 1 125 ? 0.75 -26.328 -7.844 1 97.81 125 LYS B N 1
ATOM 2289 C CA . LYS B 1 125 ? 0.567 -26.188 -9.289 1 97.81 125 LYS B CA 1
ATOM 2290 C C . LYS B 1 125 ? 1.901 -25.953 -9.992 1 97.81 125 LYS B C 1
ATOM 2292 O O . LYS B 1 125 ? 2.156 -26.531 -11.055 1 97.81 125 LYS B O 1
ATOM 2297 N N . ALA B 1 126 ? 2.697 -25.109 -9.461 1 97.19 126 ALA B N 1
ATOM 2298 C CA . ALA B 1 126 ? 4.02 -24.844 -10.031 1 97.19 126 ALA B CA 1
ATOM 2299 C C . ALA B 1 126 ? 4.844 -26.125 -10.117 1 97.19 126 ALA B C 1
ATOM 2301 O O . ALA B 1 126 ? 5.496 -26.375 -11.125 1 97.19 126 ALA B O 1
ATOM 2302 N N . ARG B 1 127 ? 4.801 -26.938 -9.055 1 96.81 127 ARG B N 1
ATOM 2303 C CA . ARG B 1 127 ? 5.48 -28.234 -9.055 1 96.81 127 ARG B CA 1
ATOM 2304 C C . ARG B 1 127 ? 4.953 -29.125 -10.172 1 96.81 127 ARG B C 1
ATOM 2306 O O . ARG B 1 127 ? 5.734 -29.75 -10.906 1 96.81 127 ARG B O 1
ATOM 2313 N N . ASN B 1 128 ? 3.646 -29.156 -10.273 1 96.19 128 ASN B N 1
ATOM 2314 C CA . ASN B 1 128 ? 3.01 -30 -11.273 1 96.19 128 ASN B CA 1
ATOM 2315 C C . ASN B 1 128 ? 3.385 -29.578 -12.695 1 96.19 128 ASN B C 1
ATOM 2317 O O . ASN B 1 128 ? 3.459 -30.406 -13.602 1 96.19 128 ASN B O 1
ATOM 2321 N N . LEU B 1 129 ? 3.592 -28.328 -12.867 1 94.31 129 LEU B N 1
ATOM 2322 C CA . LEU B 1 129 ? 3.943 -27.781 -14.172 1 94.31 129 LEU B CA 1
ATOM 2323 C C . LEU B 1 129 ? 5.418 -28.031 -14.484 1 94.31 129 LEU B C 1
ATOM 2325 O O . LEU B 1 129 ? 5.871 -27.781 -15.602 1 94.31 129 LEU B O 1
ATOM 2329 N N . GLY B 1 130 ? 6.184 -28.453 -13.43 1 93.25 130 GLY B N 1
ATOM 2330 C CA . GLY B 1 130 ? 7.559 -28.859 -13.656 1 93.25 130 GLY B CA 1
ATOM 2331 C C . GLY B 1 130 ? 8.57 -27.797 -13.297 1 93.25 130 GLY B C 1
ATOM 2332 O O . GLY B 1 130 ? 9.758 -27.922 -13.609 1 93.25 130 GLY B O 1
ATOM 2333 N N . TYR B 1 131 ? 8.125 -26.719 -12.742 1 94.31 131 TYR B N 1
ATOM 2334 C CA . TYR B 1 131 ? 9.062 -25.672 -12.344 1 94.31 131 TYR B CA 1
ATOM 2335 C C . TYR B 1 131 ? 9.953 -26.156 -11.203 1 94.31 131 TYR B C 1
ATOM 2337 O O . TYR B 1 131 ? 9.523 -26.922 -10.344 1 94.31 131 TYR B O 1
ATOM 2345 N N . ARG B 1 132 ? 11.164 -25.656 -11.109 1 94.69 132 ARG B N 1
ATOM 2346 C CA . ARG B 1 132 ? 12.125 -26.031 -10.078 1 94.69 132 ARG B CA 1
ATOM 2347 C C . ARG B 1 132 ? 12.117 -25.016 -8.938 1 94.69 132 ARG B C 1
ATOM 2349 O O . ARG B 1 132 ? 12.617 -25.312 -7.844 1 94.69 132 ARG B O 1
ATOM 2356 N N . GLU B 1 133 ? 11.68 -23.828 -9.227 1 96.19 133 GLU B N 1
ATOM 2357 C CA . GLU B 1 133 ? 11.656 -22.75 -8.25 1 96.19 133 GLU B CA 1
ATOM 2358 C C . GLU B 1 133 ? 10.508 -21.781 -8.508 1 96.19 133 GLU B C 1
ATOM 2360 O O . GLU B 1 133 ? 10.148 -21.531 -9.664 1 96.19 133 GLU B O 1
ATOM 2365 N N . ILE B 1 134 ? 9.93 -21.359 -7.496 1 97.62 134 ILE B N 1
ATOM 2366 C CA . ILE B 1 134 ? 8.945 -20.281 -7.566 1 97.62 134 ILE B CA 1
ATOM 2367 C C . ILE B 1 134 ? 9.453 -19.062 -6.793 1 97.62 134 ILE B C 1
ATOM 2369 O O . ILE B 1 134 ? 9.969 -19.203 -5.684 1 97.62 134 ILE B O 1
ATOM 2373 N N . ARG B 1 135 ? 9.43 -17.891 -7.43 1 97.56 135 ARG B N 1
ATOM 2374 C CA . ARG B 1 135 ? 9.906 -16.656 -6.84 1 97.56 135 ARG B CA 1
ATOM 2375 C C . ARG B 1 135 ? 8.773 -15.633 -6.738 1 97.56 135 ARG B C 1
ATOM 2377 O O . ARG B 1 135 ? 7.699 -15.828 -7.316 1 97.56 135 ARG B O 1
ATOM 2384 N N . LEU B 1 136 ? 8.938 -14.641 -5.957 1 97.06 136 LEU B N 1
ATOM 2385 C CA . LEU B 1 136 ? 8.016 -13.516 -5.887 1 97.06 136 LEU B CA 1
ATOM 2386 C C . LEU B 1 136 ? 8.711 -12.273 -5.352 1 97.06 136 LEU B C 1
ATOM 2388 O O . LEU B 1 136 ? 9.805 -12.359 -4.793 1 97.06 136 LEU B O 1
ATOM 2392 N N . ASP B 1 137 ? 8.117 -11.156 -5.625 1 94.25 137 ASP B N 1
ATOM 2393 C CA . ASP B 1 137 ? 8.477 -9.898 -4.973 1 94.25 137 ASP B CA 1
ATOM 2394 C C . ASP B 1 137 ? 7.293 -9.328 -4.195 1 94.25 137 ASP B C 1
ATOM 2396 O O . ASP B 1 137 ? 6.137 -9.656 -4.473 1 94.25 137 ASP B O 1
ATOM 2400 N N . THR B 1 138 ? 7.578 -8.625 -3.172 1 92.81 138 THR B N 1
ATOM 2401 C CA . THR B 1 138 ? 6.52 -8.047 -2.355 1 92.81 138 THR B CA 1
ATOM 2402 C C . THR B 1 138 ? 6.996 -6.754 -1.69 1 92.81 138 THR B C 1
ATOM 2404 O O . THR B 1 138 ? 8.203 -6.527 -1.556 1 92.81 138 THR B O 1
ATOM 2407 N N . LEU B 1 139 ? 6.051 -5.953 -1.381 1 86.44 139 LEU B N 1
ATOM 2408 C CA . LEU B 1 139 ? 6.344 -4.684 -0.724 1 86.44 139 LEU B CA 1
ATOM 2409 C C . LEU B 1 139 ? 6.598 -4.891 0.766 1 86.44 139 LEU B C 1
ATOM 2411 O O . LEU B 1 139 ? 6.02 -5.789 1.38 1 86.44 139 LEU B O 1
ATOM 2415 N N . PRO B 1 140 ? 7.457 -3.992 1.328 1 83.31 140 PRO B N 1
ATOM 2416 C CA . PRO B 1 140 ? 7.875 -4.203 2.715 1 83.31 140 PRO B CA 1
ATOM 2417 C C . PRO B 1 140 ? 6.723 -4.059 3.707 1 83.31 140 PRO B C 1
ATOM 2419 O O . PRO B 1 140 ? 6.777 -4.617 4.805 1 83.31 140 PRO B O 1
ATOM 2422 N N . PHE B 1 141 ? 5.656 -3.361 3.342 1 81.94 141 PHE B N 1
ATOM 2423 C CA . PHE B 1 141 ? 4.574 -3.143 4.293 1 81.94 141 PHE B CA 1
ATOM 2424 C C . PHE B 1 141 ? 3.553 -4.273 4.219 1 81.94 141 PHE B C 1
ATOM 2426 O O . PHE B 1 141 ? 2.574 -4.281 4.969 1 81.94 141 PHE B O 1
ATOM 2433 N N . MET B 1 142 ? 3.818 -5.195 3.303 1 88.94 142 MET B N 1
ATOM 2434 C CA . MET B 1 142 ? 2.957 -6.371 3.227 1 88.94 142 MET B CA 1
ATOM 2435 C C . MET B 1 142 ? 3.371 -7.414 4.258 1 88.94 142 MET B C 1
ATOM 2437 O O . MET B 1 142 ? 3.623 -8.57 3.912 1 88.94 142 MET B O 1
ATOM 2441 N N . THR B 1 143 ? 3.332 -7.105 5.512 1 88.19 143 THR B N 1
ATOM 2442 C CA . THR B 1 143 ? 3.928 -7.887 6.594 1 88.19 143 THR B CA 1
ATOM 2443 C C . THR B 1 143 ? 3.217 -9.227 6.746 1 88.19 143 THR B C 1
ATOM 2445 O O . THR B 1 143 ? 3.857 -10.25 6.992 1 88.19 143 THR B O 1
ATOM 2448 N N . SER B 1 144 ? 1.862 -9.258 6.664 1 90.5 144 SER B N 1
ATOM 2449 C CA . SER B 1 144 ? 1.115 -10.508 6.793 1 90.5 144 SER B CA 1
ATOM 2450 C C . SER B 1 144 ? 1.492 -11.492 5.688 1 90.5 144 SER B C 1
ATOM 2452 O O . SER B 1 144 ? 1.678 -12.68 5.949 1 90.5 144 SER B O 1
ATOM 2454 N N . ALA B 1 145 ? 1.591 -11 4.477 1 94.12 145 ALA B N 1
ATOM 2455 C CA . ALA B 1 145 ? 1.973 -11.852 3.35 1 94.12 145 ALA B CA 1
ATOM 2456 C C . ALA B 1 145 ? 3.404 -12.352 3.504 1 94.12 145 ALA B C 1
ATOM 2458 O O . ALA B 1 145 ? 3.682 -13.531 3.287 1 94.12 145 ALA B O 1
ATOM 2459 N N . ILE B 1 146 ? 4.289 -11.477 3.91 1 95.44 146 ILE B N 1
ATOM 2460 C CA . ILE B 1 146 ? 5.691 -11.828 4.094 1 95.44 146 ILE B CA 1
ATOM 2461 C C . ILE B 1 146 ? 5.816 -12.938 5.133 1 95.44 146 ILE B C 1
ATOM 2463 O O . ILE B 1 146 ? 6.516 -13.93 4.91 1 95.44 146 ILE B O 1
ATOM 2467 N N . THR B 1 147 ? 5.156 -12.75 6.25 1 95.94 147 THR B N 1
ATOM 2468 C CA . THR B 1 147 ? 5.164 -13.75 7.312 1 95.94 147 THR B CA 1
ATOM 2469 C C . THR B 1 147 ? 4.645 -15.094 6.793 1 95.94 147 THR B C 1
ATOM 2471 O O . THR B 1 147 ? 5.23 -16.141 7.078 1 95.94 147 THR B O 1
ATOM 2474 N N . LEU B 1 148 ? 3.607 -15.078 6.074 1 97.44 148 LEU B N 1
ATOM 2475 C CA . LEU B 1 148 ? 3.029 -16.281 5.484 1 97.44 148 LEU B CA 1
ATOM 2476 C C . LEU B 1 148 ? 4.031 -16.969 4.566 1 97.44 148 LEU B C 1
ATOM 2478 O O . LEU B 1 148 ? 4.234 -18.188 4.66 1 97.44 148 LEU B O 1
ATOM 2482 N N . TYR B 1 149 ? 4.652 -16.188 3.648 1 98.44 149 TYR B N 1
ATOM 2483 C CA . TYR B 1 149 ? 5.617 -16.75 2.711 1 98.44 149 TYR B CA 1
ATOM 2484 C C . TYR B 1 149 ? 6.77 -17.406 3.449 1 98.44 149 TYR B C 1
ATOM 2486 O O . TYR B 1 149 ? 7.16 -18.531 3.119 1 98.44 149 TYR B O 1
ATOM 2494 N N . LYS B 1 150 ? 7.27 -16.719 4.426 1 98.19 150 LYS B N 1
ATOM 2495 C CA . LYS B 1 150 ? 8.391 -17.266 5.191 1 98.19 150 LYS B CA 1
ATOM 2496 C C . LYS B 1 150 ? 7.988 -18.531 5.934 1 98.19 150 LYS B C 1
ATOM 2498 O O . LYS B 1 150 ? 8.758 -19.5 5.988 1 98.19 150 LYS B O 1
ATOM 2503 N N . ARG B 1 151 ? 6.848 -18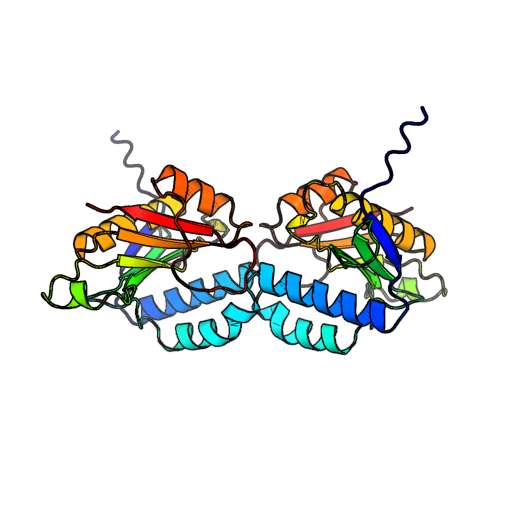.562 6.5 1 98.06 151 ARG B N 1
ATOM 2504 C CA . ARG B 1 151 ? 6.34 -19.75 7.188 1 98.06 151 ARG B CA 1
ATOM 2505 C C . ARG B 1 151 ? 6.23 -20.922 6.23 1 98.06 151 ARG B C 1
ATOM 2507 O O . ARG B 1 151 ? 6.398 -22.078 6.633 1 98.06 151 ARG B O 1
ATOM 2514 N N . LEU B 1 152 ? 5.996 -20.672 5.012 1 98.19 152 LEU B N 1
ATOM 2515 C CA . LEU B 1 152 ? 5.805 -21.719 4.02 1 98.19 152 LEU B CA 1
ATOM 2516 C C . LEU B 1 152 ? 7.129 -22.109 3.379 1 98.19 152 LEU B C 1
ATOM 2518 O O . LEU B 1 152 ? 7.16 -22.922 2.453 1 98.19 152 LEU B O 1
ATOM 2522 N N . GLY B 1 153 ? 8.188 -21.453 3.818 1 98.31 153 GLY B N 1
ATOM 2523 C CA . GLY B 1 153 ? 9.5 -21.938 3.428 1 98.31 153 GLY B CA 1
ATOM 2524 C C . GLY B 1 153 ? 10.211 -21.016 2.451 1 98.31 153 GLY B C 1
ATOM 2525 O O . GLY B 1 153 ? 11.344 -21.281 2.051 1 98.31 153 GLY B O 1
ATOM 2526 N N . PHE B 1 154 ? 9.562 -19.922 2.057 1 98.75 154 PHE B N 1
ATOM 2527 C CA . PHE B 1 154 ? 10.242 -18.953 1.204 1 98.75 154 PHE B CA 1
ATOM 2528 C C . PHE B 1 154 ? 11.414 -18.328 1.937 1 98.75 154 PHE B C 1
ATOM 2530 O O . PHE B 1 154 ? 11.328 -18.031 3.133 1 98.75 154 PHE B O 1
ATOM 2537 N N . VAL B 1 155 ? 12.453 -18.031 1.17 1 98.44 155 VAL B N 1
ATOM 2538 C CA . VAL B 1 155 ? 13.625 -17.375 1.731 1 98.44 155 VAL B CA 1
ATOM 2539 C C . VAL B 1 155 ? 13.969 -16.141 0.899 1 98.44 155 VAL B C 1
ATOM 2541 O O . VAL B 1 155 ? 13.641 -16.078 -0.289 1 98.44 155 VAL B O 1
ATOM 2544 N N . GLU B 1 156 ? 14.586 -15.18 1.527 1 97.44 156 GLU B N 1
ATOM 2545 C CA . GLU B 1 156 ? 15 -13.977 0.808 1 97.44 156 GLU B CA 1
ATOM 2546 C C . GLU B 1 156 ? 16.062 -14.297 -0.242 1 97.44 156 GLU B C 1
ATOM 2548 O O . GLU B 1 156 ? 16.984 -15.078 0.016 1 97.44 156 GLU B O 1
ATOM 2553 N N . ILE B 1 157 ? 15.859 -13.742 -1.403 1 96.38 157 ILE B N 1
ATOM 2554 C CA . ILE B 1 157 ? 16.828 -13.922 -2.482 1 96.38 157 ILE B CA 1
ATOM 2555 C C . ILE B 1 157 ? 17.234 -12.562 -3.043 1 96.38 157 ILE B C 1
ATOM 2557 O O . ILE B 1 157 ? 16.656 -11.539 -2.693 1 96.38 157 ILE B O 1
ATOM 2561 N N . SER B 1 158 ? 18.281 -12.602 -3.895 1 94.06 158 SER B N 1
ATOM 2562 C CA . SER B 1 158 ? 18.688 -11.375 -4.574 1 94.06 158 SER B CA 1
ATOM 2563 C C . SER B 1 158 ? 17.641 -10.938 -5.59 1 94.06 158 SER B C 1
ATOM 2565 O O . SER B 1 158 ? 16.922 -11.766 -6.156 1 94.06 158 SER B O 1
ATOM 2567 N N . PRO B 1 159 ? 17.609 -9.688 -5.809 1 91.94 159 PRO B N 1
ATOM 2568 C CA . PRO B 1 159 ? 16.703 -9.219 -6.859 1 91.94 159 PRO B CA 1
ATOM 2569 C C . PRO B 1 159 ? 16.953 -9.906 -8.203 1 91.94 159 PRO B C 1
ATOM 2571 O O . PRO B 1 159 ? 18.094 -10.102 -8.594 1 91.94 159 PRO B O 1
ATOM 2574 N N . TYR B 1 160 ? 15.883 -10.289 -8.836 1 88.88 160 TYR B N 1
ATOM 2575 C CA . TYR B 1 160 ? 16.031 -10.93 -10.141 1 88.88 160 TYR B CA 1
ATOM 2576 C C . TYR B 1 160 ? 15.555 -10.008 -11.25 1 88.88 160 TYR B C 1
ATOM 2578 O O . TYR B 1 160 ? 15.539 -10.398 -12.422 1 88.88 160 TYR B O 1
ATOM 2586 N N . TYR B 1 161 ? 15.078 -8.859 -10.945 1 85.88 161 TYR B N 1
ATOM 2587 C CA . TYR B 1 161 ? 14.891 -7.734 -11.852 1 85.88 161 TYR B CA 1
ATOM 2588 C C . TYR B 1 161 ? 15.094 -6.41 -11.133 1 85.88 161 TYR B C 1
ATOM 2590 O O . TYR B 1 161 ? 15.133 -6.367 -9.898 1 85.88 161 TYR B O 1
ATOM 2598 N N . GLU B 1 162 ? 15.227 -5.379 -11.867 1 83.81 162 GLU B N 1
ATOM 2599 C CA . GLU B 1 162 ? 15.406 -4.055 -11.273 1 83.81 162 GLU B CA 1
ATOM 2600 C C . GLU B 1 162 ? 14.055 -3.396 -10.992 1 83.81 162 GLU B C 1
ATOM 2602 O O . GLU B 1 162 ? 13.133 -3.484 -11.805 1 83.81 162 GLU B O 1
ATOM 2607 N N . THR B 1 163 ? 13.969 -2.809 -9.773 1 81.75 163 THR B N 1
ATOM 2608 C CA . THR B 1 163 ? 12.766 -2.072 -9.414 1 81.75 163 THR B CA 1
ATOM 2609 C C . THR B 1 163 ? 13.117 -0.764 -8.711 1 81.75 163 THR B C 1
ATOM 2611 O O . THR B 1 163 ? 14.047 -0.718 -7.902 1 81.75 163 THR B O 1
ATOM 2614 N N . PRO B 1 164 ? 12.367 0.263 -9.07 1 76.88 164 PRO B N 1
ATOM 2615 C CA . PRO B 1 164 ? 12.594 1.537 -8.383 1 76.88 164 PRO B CA 1
ATOM 2616 C C . PRO B 1 164 ? 12 1.567 -6.98 1 76.88 164 PRO B C 1
ATOM 2618 O O . PRO B 1 164 ? 12.219 2.523 -6.234 1 76.88 164 PRO B O 1
ATOM 2621 N N . VAL B 1 165 ? 11.203 0.612 -6.602 1 79.12 165 VAL B N 1
ATOM 2622 C CA . VAL B 1 165 ? 10.531 0.584 -5.309 1 79.12 165 VAL B CA 1
ATOM 2623 C C . VAL B 1 165 ? 11.516 0.172 -4.223 1 79.12 165 VAL B C 1
ATOM 2625 O O . VAL B 1 165 ? 11.93 -0.989 -4.156 1 79.12 165 VAL B O 1
ATOM 2628 N N . GLU B 1 166 ? 11.781 1.194 -3.4 1 77.81 166 GLU B N 1
ATOM 2629 C CA . GLU B 1 166 ? 12.727 0.955 -2.32 1 77.81 166 GLU B CA 1
ATOM 2630 C C . GLU B 1 166 ? 12.156 -0.009 -1.284 1 77.81 166 GLU B C 1
ATOM 2632 O O . GLU B 1 166 ? 10.992 0.108 -0.897 1 77.81 166 GLU B O 1
ATOM 2637 N N . GLY B 1 167 ? 13.023 -1.017 -0.923 1 83.19 167 GLY B N 1
ATOM 2638 C CA . GLY B 1 167 ? 12.633 -1.935 0.135 1 83.19 167 GLY B CA 1
ATOM 2639 C C . GLY B 1 167 ? 11.898 -3.158 -0.378 1 83.19 167 GLY B C 1
ATOM 2640 O O . GLY B 1 167 ? 11.477 -4.012 0.406 1 83.19 167 GLY B O 1
ATOM 2641 N N . THR B 1 168 ? 11.758 -3.205 -1.656 1 88.94 168 THR B N 1
ATOM 2642 C CA . THR B 1 168 ? 11.141 -4.398 -2.219 1 88.94 168 THR B CA 1
ATOM 2643 C C . THR B 1 168 ? 11.875 -5.656 -1.758 1 88.94 168 THR B C 1
ATOM 2645 O O . THR B 1 168 ? 13.102 -5.699 -1.765 1 88.94 168 THR B O 1
ATOM 2648 N N . LEU B 1 169 ? 11.117 -6.594 -1.305 1 93.81 169 LEU B N 1
ATOM 2649 C CA . LEU B 1 169 ? 11.664 -7.883 -0.891 1 93.81 169 LEU B CA 1
ATOM 2650 C C . LEU B 1 169 ? 11.484 -8.93 -1.982 1 93.81 169 LEU B C 1
ATOM 2652 O O . LEU B 1 169 ? 10.414 -9.008 -2.596 1 93.81 169 LEU B O 1
ATOM 2656 N N . PHE B 1 170 ? 12.539 -9.633 -2.244 1 95.44 170 PHE B N 1
ATOM 2657 C CA . PHE B 1 170 ? 12.484 -10.75 -3.178 1 95.44 170 PHE B CA 1
ATOM 2658 C C . PHE B 1 170 ? 12.602 -12.078 -2.441 1 95.44 170 PHE B C 1
ATOM 2660 O O . PHE B 1 170 ? 13.484 -12.25 -1.604 1 95.44 170 PHE B O 1
ATOM 2667 N N . LEU B 1 171 ? 11.703 -12.969 -2.736 1 97.88 171 LEU B N 1
ATOM 2668 C CA . LEU B 1 171 ? 11.672 -14.266 -2.07 1 97.88 171 LEU B CA 1
ATOM 2669 C C . LEU B 1 171 ? 11.648 -15.398 -3.09 1 97.88 171 LEU B C 1
ATOM 2671 O O . LEU B 1 171 ? 11.18 -15.219 -4.215 1 97.88 171 LEU B O 1
ATOM 2675 N N . GLY B 1 172 ? 12.18 -16.5 -2.707 1 97.69 172 GLY B N 1
ATOM 2676 C CA . GLY B 1 172 ? 12.18 -17.703 -3.529 1 97.69 172 GLY B CA 1
ATOM 2677 C C . GLY B 1 172 ? 11.961 -18.969 -2.732 1 97.69 172 GLY B C 1
ATOM 2678 O O . GLY B 1 172 ? 12.25 -19.016 -1.535 1 97.69 172 GLY B O 1
ATOM 2679 N N . LEU B 1 173 ? 11.414 -19.953 -3.354 1 98.31 173 LEU B N 1
ATOM 2680 C CA . LEU B 1 173 ? 11.188 -21.281 -2.805 1 98.31 173 LEU B CA 1
ATOM 2681 C C . LEU B 1 173 ? 11.594 -22.359 -3.801 1 98.31 173 LEU B C 1
ATOM 2683 O O . LEU B 1 173 ? 11.094 -22.391 -4.926 1 98.31 173 LEU B O 1
ATOM 2687 N N . GLU B 1 174 ? 12.461 -23.172 -3.408 1 97.06 174 GLU B N 1
ATOM 2688 C CA . GLU B 1 174 ? 12.805 -24.328 -4.23 1 97.06 174 GLU B CA 1
ATOM 2689 C C . GLU B 1 174 ? 11.688 -25.375 -4.219 1 97.06 174 GLU B C 1
ATOM 2691 O O . GLU B 1 174 ? 11.172 -25.719 -3.156 1 97.06 174 GLU B O 1
ATOM 2696 N N . LEU B 1 175 ? 11.352 -25.812 -5.355 1 96 175 LEU B N 1
ATOM 2697 C CA . LEU B 1 175 ? 10.211 -26.703 -5.473 1 96 175 LEU B CA 1
ATOM 2698 C C . LEU B 1 175 ? 10.664 -28.156 -5.574 1 96 175 LEU B C 1
ATOM 2700 O O . LEU B 1 175 ? 9.844 -29.078 -5.5 1 96 175 LEU B O 1
ATOM 2704 N N . THR B 1 176 ? 11.875 -28.484 -5.891 1 84.69 176 THR B N 1
ATOM 2705 C CA . THR B 1 176 ? 12.414 -29.828 -5.98 1 84.69 176 THR B CA 1
ATOM 2706 C C . THR B 1 176 ? 13.25 -30.156 -4.746 1 84.69 176 THR B C 1
ATOM 2708 O O . THR B 1 176 ? 13.766 -29.266 -4.082 1 84.69 176 THR B O 1
#

Secondary structure (DSSP, 8-state):
-------SEEEEE--SHHHHHHHHHHHHHHHHHTTHHHHHHHHHHHHHHTTGGGSTTT-EEEEEEETTS-SEEEEEEEEEE--S-GGGGTTS---SEEEEEEEEE-GGGTTSSHHHHHHHHHHHHHHHTT-SEEEEEE-TT-HHHHHHHHHTT-EE---SS--SSTT-EEEEEE--/-------SEEEEE--SHHHHHHHHHHHHHHHHHTTHHHHHHHHHHHHHHTTGGGSTTT-EEEEEEETTS--EEEEEEEEEE--S-GGGGTTS---SEEEEEEEEE-GGGTTSSHHHHHHHHHHHHHHHTT-SEEEEEE-TT-HHHHHHHHHTT-EE---SS--SSTT-EEEEEE--